Protein AF-A0A850MMH3-F1 (afdb_monomer_lite)

pLDDT: mean 88.44, std 8.93, range [47.78, 98.31]

Secondary structure (DSSP, 8-state):
--HHHHHHHHHHHHHHHHHHHHHHTT-HHHHHHHHHHHHHHHHHHHTTS-SSSHHHHHHHHHHHHHHHHHHHHHHHHHHHHHHHTT-HHHHHHHHHHHHHHHHHHHHHHHHHTTSS--HHHHHHHHHHHHHHHHHHHHHHHHHHHHTT-HHHHHHHHHHHHHHHHHHHHHHHTTT-HHHHHHHHHHHHHHHHHHHHHHHHHHHHTT-HHHHHHHHHHHHHHHHHHHHH-TT-HHHHHHHHHHHHHHHH----

Sequence (252 aa):
MNDNFLEHWNQAKRHEEDGHKFFQEAKFHEAAESHKKAASLFRKAIEFLDENDEKEREIRNKTLGNHYIELANYYHSLATDYFYNGDKQRALEKFRQAIQEQKSAIEEYEKLKKVKQFKQELTSLKIALHFLLAHENICLAQIAFLNEKYREASEYFKTAEIHSNLEYEFTSELGDLGRLKRAKGRSYYSKGQILRSKALEAMQEGNIKNAKENYLKASQIFEAAVKLNPKWKEYSDLAKKSKKMGLALKTR

Radius of gyration: 19.24 Å; chains: 1; bounding box: 51×34×59 Å

Foldseek 3Di:
DDPLLVVLQVQLVVLQVQLVLCVLLVVLQSSLVSLQSSLVSLVVSLVPFDCPDPVSVLVNLVSLLSSLQSQLSNLQSQLSVCVVVPNLPSSLVSLVSSLVSLVVSLVSLVVSVPPDDDPLVVLVSLLSNLQSLLSNLCSQLSNCVSVLVLVSSLVSLVSSLVSLVSSLVSVVVVPPPVSNLVSVLSNLVSQLSSLQSQLSVCVVVVNLVSNLVSLQVSLVSLVVNCVVPVSRVVSVVSNVVSNVRSVVRDDD

Structure (mmCIF, N/CA/C/O backbone):
data_AF-A0A850MMH3-F1
#
_entry.id   AF-A0A850MMH3-F1
#
loop_
_atom_site.group_PDB
_atom_site.id
_atom_site.type_symbol
_atom_site.label_atom_id
_atom_site.label_alt_id
_atom_site.label_comp_id
_atom_site.label_asym_id
_atom_site.label_entity_id
_atom_site.label_seq_id
_atom_site.pdbx_PDB_ins_code
_atom_site.Cartn_x
_atom_site.Cartn_y
_atom_site.Cartn_z
_atom_site.occupancy
_atom_site.B_iso_or_equiv
_atom_site.auth_seq_id
_atom_site.auth_comp_id
_atom_site.auth_asym_id
_atom_site.auth_atom_id
_atom_site.pdbx_PDB_model_num
ATOM 1 N N . MET A 1 1 ? -22.843 -0.312 24.678 1.00 68.88 1 MET A N 1
ATOM 2 C CA . MET A 1 1 ? -22.183 0.335 23.528 1.00 68.88 1 MET A CA 1
ATOM 3 C C . MET A 1 1 ? -23.281 0.979 22.701 1.00 68.88 1 MET A C 1
ATOM 5 O O . MET A 1 1 ? -24.285 0.318 22.482 1.00 68.88 1 MET A O 1
ATOM 9 N N . ASN A 1 2 ? -23.142 2.259 22.366 1.00 83.44 2 ASN A N 1
ATOM 10 C CA . ASN A 1 2 ? -24.178 3.075 21.723 1.00 83.44 2 ASN A CA 1
ATOM 11 C C . ASN A 1 2 ? -24.574 2.516 20.335 1.00 83.44 2 ASN A C 1
ATOM 13 O O . ASN A 1 2 ? -23.691 2.206 19.534 1.00 83.44 2 ASN A O 1
ATOM 17 N N . ASP A 1 3 ? -25.870 2.409 20.026 1.00 88.62 3 ASP A N 1
ATOM 18 C CA . ASP A 1 3 ? -26.351 1.906 18.725 1.00 88.62 3 ASP A CA 1
ATOM 19 C C . ASP A 1 3 ? -25.844 2.765 17.554 1.00 88.62 3 ASP A C 1
ATOM 21 O O . ASP A 1 3 ? -25.433 2.235 16.518 1.00 88.62 3 ASP A O 1
ATOM 25 N N . ASN A 1 4 ? -25.742 4.084 17.757 1.00 91.88 4 ASN A N 1
ATOM 26 C CA . ASN A 1 4 ? -25.190 5.005 16.765 1.00 91.88 4 ASN A CA 1
ATOM 27 C C . ASN A 1 4 ? -23.691 4.766 16.528 1.00 91.88 4 ASN A C 1
ATOM 29 O O . ASN A 1 4 ? -23.228 4.893 15.392 1.00 91.88 4 ASN A O 1
ATOM 33 N N . PHE A 1 5 ? -22.927 4.389 17.564 1.00 93.06 5 PHE A N 1
ATOM 34 C CA . PHE A 1 5 ? -21.520 4.000 17.401 1.00 93.06 5 PHE A CA 1
ATOM 35 C C . PHE A 1 5 ? -21.417 2.774 16.492 1.00 93.06 5 PHE A C 1
ATOM 37 O O . PHE A 1 5 ? -20.659 2.782 15.519 1.00 93.06 5 PHE A O 1
ATOM 44 N N . LEU A 1 6 ? -22.196 1.731 16.791 1.00 92.19 6 LEU A N 1
ATOM 45 C CA . LEU A 1 6 ? -22.111 0.456 16.087 1.00 92.19 6 LEU A CA 1
ATOM 46 C C . LEU A 1 6 ? -22.537 0.591 14.619 1.00 92.19 6 LEU A C 1
ATOM 48 O O . LEU A 1 6 ? -21.924 -0.013 13.736 1.00 92.19 6 LEU A O 1
ATOM 52 N N . GLU A 1 7 ? -23.540 1.423 14.339 1.00 95.31 7 GLU A N 1
ATOM 53 C CA . GLU A 1 7 ? -23.955 1.744 12.976 1.00 95.31 7 GLU A CA 1
ATOM 54 C C . GLU A 1 7 ? -22.822 2.401 12.172 1.00 95.31 7 GLU A C 1
ATOM 56 O O . GLU A 1 7 ? -22.451 1.899 11.104 1.00 95.31 7 GLU A O 1
ATOM 61 N N . HIS A 1 8 ? -22.242 3.491 12.685 1.00 95.38 8 HIS A N 1
ATOM 62 C CA . HIS A 1 8 ? -21.166 4.212 12.001 1.00 95.38 8 HIS A CA 1
ATOM 63 C C . HIS A 1 8 ? -19.919 3.341 11.836 1.00 95.38 8 HIS A C 1
ATOM 65 O O . HIS A 1 8 ? -19.309 3.339 10.766 1.00 95.38 8 HIS A O 1
ATOM 71 N N . TRP A 1 9 ? -19.578 2.547 12.854 1.00 92.88 9 TRP A N 1
ATOM 72 C CA . TRP A 1 9 ? -18.487 1.577 12.800 1.00 92.88 9 TRP A CA 1
ATOM 73 C C . TRP A 1 9 ? -18.685 0.559 11.671 1.00 92.88 9 TRP A C 1
ATOM 75 O O . TRP A 1 9 ? -17.804 0.372 10.832 1.00 92.88 9 TRP A O 1
ATOM 85 N N . ASN A 1 10 ? -19.859 -0.071 11.601 1.00 93.50 10 ASN A N 1
ATOM 86 C CA . ASN A 1 10 ? -20.147 -1.080 10.582 1.00 93.50 10 ASN A CA 1
ATOM 87 C C . ASN A 1 10 ? -20.176 -0.479 9.171 1.00 93.50 10 ASN A C 1
ATOM 89 O O . ASN A 1 10 ? -19.683 -1.094 8.223 1.00 93.50 10 ASN A O 1
ATOM 93 N N . GLN A 1 11 ? -20.718 0.732 9.013 1.00 96.56 11 GLN A N 1
ATOM 94 C CA . GLN A 1 11 ? -20.650 1.456 7.743 1.00 96.56 11 GLN A CA 1
ATOM 95 C C . GLN A 1 11 ? -19.199 1.773 7.349 1.00 96.56 11 GLN A C 1
ATOM 97 O O . GLN A 1 11 ? -18.833 1.572 6.190 1.00 96.56 11 GLN A O 1
ATOM 102 N N . ALA A 1 12 ? -18.364 2.203 8.300 1.00 94.69 12 ALA A N 1
ATOM 103 C CA . ALA A 1 12 ? -16.954 2.488 8.051 1.00 94.69 12 ALA A CA 1
ATOM 104 C C . ALA A 1 12 ? -16.200 1.239 7.572 1.00 94.69 12 ALA A C 1
ATOM 106 O O . ALA A 1 12 ? -15.505 1.300 6.561 1.00 94.69 12 ALA A O 1
AT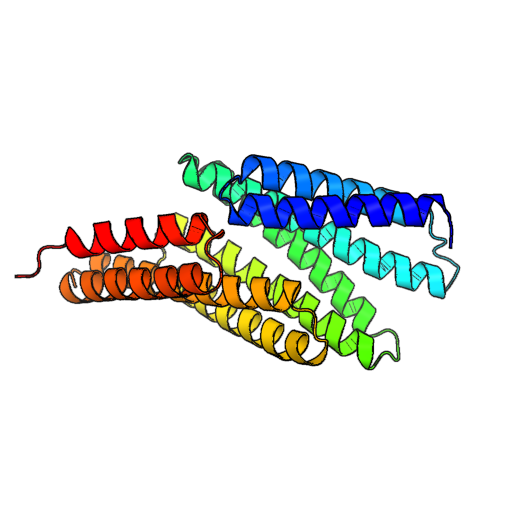OM 107 N N . LYS A 1 13 ? -16.406 0.088 8.229 1.00 92.50 13 LYS A N 1
ATOM 108 C CA . LYS A 1 13 ? -15.785 -1.190 7.838 1.00 92.50 13 LYS A CA 1
ATOM 109 C C . LYS A 1 13 ? -16.157 -1.625 6.420 1.00 92.50 13 LYS A C 1
ATOM 111 O O . LYS A 1 13 ? -15.288 -2.094 5.693 1.00 92.50 13 LYS A O 1
ATOM 116 N N . ARG A 1 14 ? -17.410 -1.426 5.996 1.00 94.19 14 ARG A N 1
ATOM 117 C CA . ARG A 1 14 ? -17.823 -1.710 4.608 1.00 94.19 14 ARG A CA 1
ATOM 118 C C . ARG A 1 14 ? -17.071 -0.837 3.605 1.00 94.19 14 ARG A C 1
ATOM 120 O O . ARG A 1 14 ? -16.545 -1.344 2.621 1.00 94.19 14 ARG A O 1
ATOM 127 N N . HIS A 1 15 ? -16.969 0.462 3.880 1.00 95.94 15 HIS A N 1
ATOM 128 C CA . HIS A 1 15 ? -16.241 1.383 3.008 1.00 95.94 15 HIS A CA 1
ATOM 129 C C . HIS A 1 15 ? -14.727 1.129 2.980 1.00 95.94 15 HIS A C 1
ATOM 131 O O . HIS A 1 15 ? -14.107 1.284 1.928 1.00 95.94 15 HIS A O 1
ATOM 137 N N . GLU A 1 16 ? -14.134 0.692 4.090 1.00 91.75 16 GLU A N 1
ATOM 138 C CA . GLU A 1 16 ? -12.745 0.225 4.135 1.00 91.75 16 GLU A CA 1
ATOM 139 C C . GLU A 1 16 ? -12.540 -0.980 3.198 1.00 91.75 16 GLU A C 1
ATOM 141 O O . GLU A 1 16 ? -11.590 -1.018 2.412 1.00 91.75 16 GLU A O 1
ATOM 146 N N . GLU A 1 17 ? -13.425 -1.978 3.253 1.00 89.94 17 GLU A N 1
ATOM 147 C CA . GLU A 1 17 ? -13.356 -3.163 2.388 1.00 89.94 17 GLU A CA 1
ATOM 148 C C . GLU A 1 17 ? -13.514 -2.808 0.906 1.00 89.94 17 GLU A C 1
ATOM 150 O O . GLU A 1 17 ? -12.729 -3.273 0.071 1.00 89.94 17 GLU A O 1
ATOM 155 N N . ASP A 1 18 ? -14.478 -1.944 0.588 1.00 92.94 18 ASP A N 1
ATOM 156 C CA . ASP A 1 18 ? -14.695 -1.436 -0.765 1.00 92.94 18 ASP A CA 1
ATOM 157 C C . ASP A 1 18 ? -13.477 -0.661 -1.280 1.00 92.94 18 ASP A C 1
ATOM 159 O O . ASP A 1 18 ? -13.050 -0.882 -2.414 1.00 92.94 18 ASP A O 1
ATOM 163 N N . GLY A 1 19 ? -12.856 0.177 -0.443 1.00 91.69 19 GLY A N 1
ATOM 164 C CA . GLY A 1 19 ? -11.646 0.920 -0.801 1.00 91.69 19 GLY A CA 1
ATOM 165 C C . GLY A 1 19 ? -10.504 -0.010 -1.204 1.00 91.69 19 GLY A C 1
ATOM 166 O O . GLY A 1 19 ? -9.963 0.094 -2.308 1.00 91.69 19 GLY A O 1
ATOM 167 N N . HIS A 1 20 ? -10.223 -1.019 -0.374 1.00 88.56 20 HIS A N 1
ATOM 168 C CA . HIS A 1 20 ? -9.211 -2.031 -0.680 1.00 88.56 20 HIS A CA 1
ATOM 169 C C . HIS 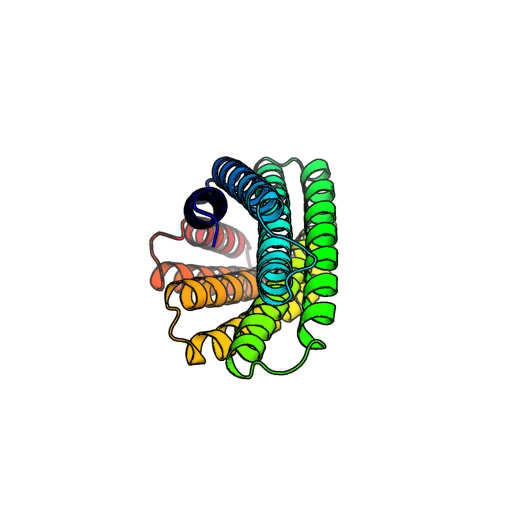A 1 20 ? -9.523 -2.815 -1.960 1.00 88.56 20 HIS A C 1
ATOM 171 O O . HIS A 1 20 ? -8.614 -3.151 -2.724 1.00 88.56 20 HIS A O 1
ATOM 177 N N . LYS A 1 21 ? -10.797 -3.141 -2.190 1.00 89.75 21 LYS A N 1
ATOM 178 C CA . LYS A 1 21 ? -11.240 -3.850 -3.392 1.00 89.75 21 LYS A CA 1
ATOM 179 C C . LYS A 1 21 ? -11.044 -2.993 -4.642 1.00 89.75 21 LYS A C 1
ATOM 181 O O . LYS A 1 21 ? -10.451 -3.470 -5.606 1.00 89.75 21 LYS A O 1
ATOM 186 N N . PHE A 1 22 ? -11.499 -1.742 -4.631 1.00 92.44 22 PHE A N 1
ATOM 187 C CA . PHE A 1 22 ? -11.333 -0.828 -5.761 1.00 92.44 22 PHE A CA 1
ATOM 188 C C . PHE A 1 22 ? -9.861 -0.597 -6.086 1.00 92.44 22 PHE A C 1
ATOM 190 O O . PHE A 1 22 ? -9.482 -0.658 -7.255 1.00 92.44 22 PHE A O 1
ATOM 197 N N . PHE A 1 23 ? -9.015 -0.450 -5.065 1.00 87.75 23 PHE A N 1
ATOM 198 C CA . PHE A 1 23 ? -7.576 -0.311 -5.261 1.00 87.75 23 PHE A CA 1
ATOM 199 C C . PHE A 1 23 ? -6.992 -1.520 -6.007 1.00 87.75 23 PHE A C 1
ATOM 201 O O . PHE A 1 23 ? -6.297 -1.370 -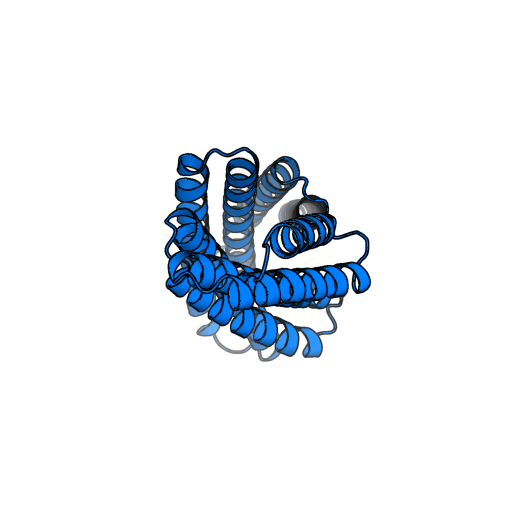7.009 1.00 87.75 23 PHE A O 1
ATOM 208 N N . GLN A 1 24 ? -7.349 -2.739 -5.587 1.00 84.94 24 GLN A N 1
ATOM 209 C CA . GLN A 1 24 ? -6.915 -3.982 -6.241 1.00 84.94 24 GLN A CA 1
ATOM 210 C C . GLN A 1 24 ? -7.412 -4.117 -7.690 1.00 84.94 24 GLN A C 1
ATOM 212 O O . GLN A 1 24 ? -6.739 -4.724 -8.529 1.00 84.94 24 GLN A O 1
ATOM 217 N N . GLU A 1 25 ? -8.578 -3.547 -7.989 1.00 89.19 25 GLU A N 1
ATOM 218 C CA . GLU A 1 25 ? -9.156 -3.465 -9.333 1.00 89.19 25 GLU A CA 1
ATOM 219 C C . GLU A 1 25 ? -8.561 -2.317 -10.178 1.00 89.19 25 GLU A C 1
ATOM 221 O O . GLU A 1 25 ? -8.991 -2.124 -11.318 1.00 89.19 25 GLU A O 1
ATOM 226 N N . ALA A 1 26 ? -7.564 -1.591 -9.653 1.00 88.69 26 ALA A N 1
ATOM 227 C CA . ALA A 1 26 ? -6.958 -0.395 -10.245 1.00 88.69 26 ALA A CA 1
ATOM 228 C C . ALA A 1 26 ? -7.961 0.752 -10.495 1.00 88.69 26 ALA A C 1
ATOM 230 O O . ALA A 1 26 ? -7.811 1.536 -11.431 1.00 88.69 26 ALA A O 1
ATOM 231 N N . LYS A 1 27 ? -8.995 0.842 -9.652 1.00 93.25 27 LYS A N 1
ATOM 232 C CA . LYS A 1 27 ? -9.992 1.922 -9.601 1.00 93.25 27 LYS A CA 1
ATOM 233 C C . LYS A 1 27 ? -9.612 2.904 -8.492 1.00 93.25 27 LYS A C 1
ATOM 235 O O . LYS A 1 27 ? -10.212 2.922 -7.418 1.00 93.25 27 LYS A O 1
ATOM 240 N N . PHE A 1 28 ? -8.512 3.626 -8.699 1.00 90.69 28 PHE A N 1
ATOM 241 C CA . PHE A 1 28 ? -7.845 4.384 -7.633 1.00 90.69 28 PHE A CA 1
ATOM 242 C C . PHE A 1 28 ? -8.665 5.578 -7.133 1.00 90.69 28 PHE A C 1
ATOM 244 O O . PHE A 1 28 ? -8.656 5.865 -5.936 1.00 90.69 28 PHE A O 1
ATOM 251 N N . HIS A 1 29 ? -9.418 6.235 -8.016 1.00 93.12 29 HIS A N 1
ATOM 252 C CA . HIS A 1 29 ? -10.316 7.318 -7.625 1.00 93.12 29 HIS A CA 1
ATOM 253 C C . HIS A 1 29 ? -11.467 6.807 -6.741 1.00 93.12 29 HIS A C 1
ATOM 255 O O . HIS A 1 29 ? -11.723 7.347 -5.666 1.00 93.12 29 HIS A O 1
ATOM 261 N N . GLU A 1 30 ? -12.118 5.712 -7.134 1.00 96.81 30 GLU A N 1
ATOM 262 C CA . GLU A 1 30 ? -13.181 5.084 -6.346 1.00 96.81 30 GLU A CA 1
ATOM 263 C C . GLU A 1 30 ? -12.656 4.531 -5.015 1.00 96.81 30 GLU A C 1
ATOM 265 O O . GLU A 1 30 ? -13.335 4.637 -3.991 1.00 96.81 30 GLU A O 1
ATOM 270 N N . ALA A 1 31 ? -11.430 3.998 -5.006 1.00 93.56 31 ALA A N 1
ATOM 271 C CA . ALA A 1 31 ? -10.752 3.589 -3.781 1.00 93.56 31 ALA A CA 1
ATOM 272 C C . ALA A 1 31 ? -10.576 4.773 -2.823 1.00 93.56 31 ALA A C 1
ATOM 274 O O . ALA A 1 31 ? -10.938 4.673 -1.650 1.00 93.56 31 ALA A O 1
ATOM 275 N N . ALA A 1 32 ? -10.090 5.911 -3.332 1.00 94.38 32 ALA A N 1
ATOM 276 C CA . ALA A 1 32 ? -9.930 7.129 -2.549 1.00 94.38 32 ALA A CA 1
ATOM 277 C C . ALA A 1 32 ? -11.263 7.582 -1.933 1.00 94.38 32 ALA A C 1
ATOM 279 O O . ALA A 1 32 ? -11.346 7.784 -0.721 1.00 94.38 32 ALA A O 1
ATOM 280 N N . GLU A 1 33 ? -12.326 7.684 -2.731 1.00 97.50 33 GLU A N 1
ATOM 281 C CA . GLU A 1 33 ? -13.638 8.106 -2.231 1.00 97.50 33 GLU A CA 1
ATOM 282 C C . GLU A 1 33 ? -14.204 7.150 -1.173 1.00 97.50 33 GLU A C 1
ATOM 284 O O . GLU A 1 33 ? -14.825 7.595 -0.204 1.00 97.50 33 GLU A O 1
ATOM 289 N N . SER A 1 34 ? -13.956 5.844 -1.302 1.00 97.31 34 SER A N 1
ATOM 290 C CA . SER A 1 34 ? -14.373 4.875 -0.288 1.00 97.31 34 SER A CA 1
ATOM 291 C C . SER A 1 34 ? -13.591 5.035 1.020 1.00 97.31 34 SER A C 1
ATOM 293 O O . SER A 1 34 ? -14.198 5.153 2.085 1.00 97.31 34 SER A O 1
ATOM 295 N N . HIS A 1 35 ? -12.262 5.148 0.954 1.00 94.06 35 HIS A N 1
ATOM 296 C CA . HIS A 1 35 ? -11.418 5.371 2.134 1.00 94.06 35 HIS A CA 1
ATOM 297 C C . HIS A 1 35 ? -11.749 6.693 2.846 1.00 94.06 35 HIS A C 1
ATOM 299 O O . HIS A 1 35 ? -11.837 6.749 4.072 1.00 94.06 35 HIS A O 1
ATOM 305 N N . LYS A 1 36 ? -12.047 7.757 2.092 1.00 96.81 36 LYS A N 1
ATOM 306 C CA . LYS A 1 36 ? -12.500 9.041 2.649 1.00 96.81 36 LYS A CA 1
ATOM 307 C C . LYS A 1 36 ? -13.809 8.904 3.429 1.00 96.81 36 LYS A C 1
ATOM 309 O O . LYS A 1 36 ? -13.944 9.469 4.517 1.00 96.81 36 LYS A O 1
ATOM 314 N N . LYS A 1 37 ? -14.775 8.149 2.891 1.00 97.50 37 LYS A N 1
ATOM 315 C CA . LYS A 1 37 ? -16.044 7.858 3.577 1.00 97.50 37 LYS A CA 1
ATOM 316 C C . LYS A 1 37 ? -15.811 7.047 4.848 1.00 97.50 37 LYS A C 1
ATOM 318 O O . LYS A 1 37 ? -16.344 7.420 5.891 1.00 97.50 37 LYS A O 1
ATOM 323 N N . ALA A 1 38 ? -14.979 6.006 4.788 1.00 95.75 38 ALA A N 1
ATOM 324 C CA . ALA A 1 38 ? -14.614 5.208 5.957 1.00 95.75 38 ALA A CA 1
ATOM 325 C C . ALA A 1 38 ? -13.987 6.075 7.061 1.00 95.75 38 ALA A C 1
ATOM 327 O O . ALA A 1 38 ? -14.462 6.062 8.197 1.00 95.75 38 ALA A O 1
ATOM 328 N N . ALA A 1 39 ? -13.003 6.913 6.716 1.00 93.75 39 ALA A N 1
ATOM 329 C CA . ALA A 1 39 ? -12.365 7.834 7.655 1.00 93.75 39 ALA A CA 1
ATOM 330 C C . ALA A 1 39 ? -13.380 8.788 8.308 1.00 93.75 39 ALA A C 1
ATOM 332 O O . ALA A 1 39 ? -13.352 8.986 9.525 1.00 93.75 39 ALA A O 1
ATOM 333 N N . SER A 1 40 ? -14.302 9.361 7.525 1.00 97.19 40 SER A N 1
ATOM 334 C CA . SER A 1 40 ? -15.351 10.243 8.052 1.00 97.19 40 SER A CA 1
ATOM 335 C C . SER A 1 40 ? -16.293 9.519 9.018 1.00 97.19 40 SER A C 1
ATOM 337 O O . SER A 1 40 ? -16.674 10.095 10.035 1.00 97.19 40 SER A O 1
ATOM 339 N N . LEU A 1 41 ? -16.652 8.270 8.728 1.00 97.50 41 LEU A N 1
ATOM 340 C CA . LEU A 1 41 ? -17.539 7.472 9.572 1.00 97.50 41 LEU A CA 1
ATOM 341 C C . LEU A 1 41 ? -16.855 7.020 10.865 1.00 97.50 41 LEU A C 1
ATOM 343 O O . LEU A 1 41 ? -17.474 7.098 11.921 1.00 97.50 41 LEU A O 1
ATOM 347 N N . PHE A 1 42 ? -15.573 6.644 10.822 1.00 94.00 42 PHE A N 1
ATOM 348 C CA . PHE A 1 42 ? -14.803 6.386 12.043 1.00 94.00 42 PHE A CA 1
ATOM 349 C C . PHE A 1 42 ? -14.710 7.625 12.933 1.00 94.00 42 PHE A C 1
ATOM 351 O O . PHE A 1 42 ? -14.882 7.520 14.146 1.00 94.00 42 PHE A O 1
ATOM 358 N N . ARG A 1 43 ? -14.510 8.808 12.339 1.00 94.94 43 ARG A N 1
ATOM 359 C CA . ARG A 1 43 ? -14.519 10.069 13.088 1.00 94.94 43 ARG A CA 1
ATOM 360 C C . ARG A 1 43 ? -15.858 10.314 13.783 1.00 94.94 43 ARG A C 1
ATOM 362 O O . ARG A 1 43 ? -15.858 10.673 14.951 1.00 94.94 43 ARG A O 1
ATOM 369 N N . LYS A 1 44 ? -16.979 10.067 13.100 1.00 95.56 44 LYS A N 1
ATOM 370 C CA . LYS A 1 44 ? -18.315 10.160 13.710 1.00 95.56 44 LYS A CA 1
ATOM 371 C C . LYS A 1 44 ? -18.525 9.123 14.811 1.00 95.56 44 LYS A C 1
ATOM 373 O O . LYS A 1 44 ? -19.080 9.450 15.847 1.00 95.56 44 LYS A O 1
ATOM 378 N N . ALA A 1 45 ? -18.063 7.887 14.618 1.00 94.38 45 ALA A N 1
ATOM 379 C CA . ALA A 1 45 ? -18.173 6.846 15.638 1.00 94.38 45 ALA A CA 1
ATOM 380 C C . ALA A 1 45 ? -17.484 7.273 16.949 1.00 94.38 45 ALA A C 1
ATOM 382 O O . ALA A 1 45 ? -18.046 7.090 18.024 1.00 94.38 45 ALA A O 1
ATOM 383 N N . ILE A 1 46 ? -16.317 7.917 16.861 1.00 92.31 46 ILE A N 1
ATOM 384 C CA . ILE A 1 46 ? -15.577 8.447 18.020 1.00 92.31 46 ILE A CA 1
ATOM 385 C C . ILE A 1 46 ? -16.400 9.439 18.855 1.00 92.31 46 ILE A C 1
ATOM 387 O O . ILE A 1 46 ? -16.238 9.463 20.070 1.00 92.31 46 ILE A O 1
ATOM 391 N N . GLU A 1 47 ? -17.280 10.233 18.238 1.00 93.44 47 GLU A N 1
ATOM 392 C CA . GLU A 1 47 ? -18.100 11.243 18.931 1.00 93.44 47 GLU A CA 1
ATOM 393 C C . GLU A 1 47 ? -19.134 10.624 19.888 1.00 93.44 47 GLU A C 1
ATOM 395 O O . GLU A 1 47 ? -19.627 11.304 20.782 1.00 93.44 47 GLU A O 1
ATOM 400 N N . PHE A 1 48 ? -19.446 9.334 19.728 1.00 93.06 48 PHE A N 1
ATOM 401 C CA . PHE A 1 48 ? -20.393 8.603 20.576 1.00 93.06 48 PHE A CA 1
ATOM 402 C C . PHE A 1 48 ? -19.740 7.863 21.750 1.00 93.06 48 PHE A C 1
ATOM 404 O O . PHE A 1 48 ? -20.434 7.103 22.425 1.00 93.06 48 PHE A O 1
ATOM 411 N N . LEU A 1 49 ? -18.433 8.038 21.956 1.00 90.12 49 LEU A N 1
ATOM 412 C CA . LEU A 1 49 ? -17.666 7.392 23.019 1.00 90.12 49 LEU A CA 1
ATOM 413 C C . LEU A 1 49 ? -17.281 8.412 24.093 1.00 90.12 49 LEU A C 1
ATOM 415 O O . LEU A 1 49 ? -16.731 9.468 23.776 1.00 90.12 49 LEU A O 1
ATOM 419 N N . ASP A 1 50 ? -17.524 8.073 25.355 1.00 87.88 50 ASP A N 1
ATOM 420 C CA . ASP A 1 50 ? -17.113 8.862 26.512 1.00 87.88 50 ASP A CA 1
ATOM 421 C C . ASP A 1 50 ? -15.616 8.661 26.793 1.00 87.88 50 ASP A C 1
ATOM 423 O O . ASP A 1 50 ? -15.123 7.548 26.973 1.00 87.88 50 ASP A O 1
ATOM 427 N N . GLU A 1 51 ? -14.862 9.757 26.839 1.00 81.38 51 GLU A N 1
ATOM 428 C CA . GLU A 1 51 ? -13.427 9.730 27.137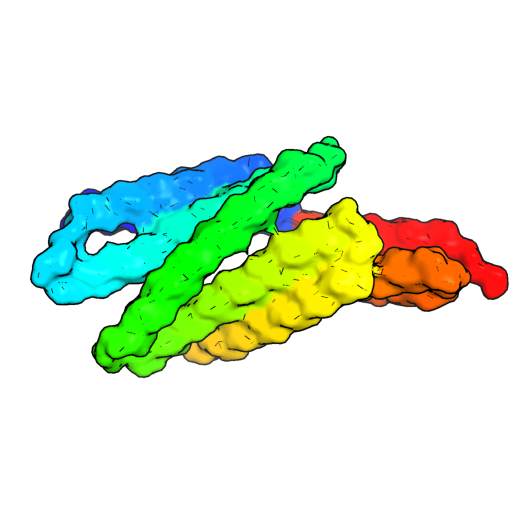 1.00 81.38 51 GLU A CA 1
ATOM 429 C C . GLU A 1 51 ? -13.111 9.493 28.623 1.00 81.38 51 GLU A C 1
ATOM 431 O O . GLU A 1 51 ? -11.982 9.111 28.959 1.00 81.38 51 GLU A O 1
ATOM 436 N N . ASN A 1 52 ? -14.098 9.689 29.504 1.00 84.75 52 ASN A N 1
ATOM 437 C CA . ASN A 1 52 ? -13.967 9.468 30.943 1.00 84.75 52 ASN A CA 1
ATOM 438 C C . ASN A 1 52 ? -14.196 8.003 31.333 1.00 84.75 52 ASN A C 1
ATOM 440 O O . ASN A 1 52 ? -13.685 7.565 32.367 1.00 84.75 52 ASN A O 1
ATOM 444 N N . ASP A 1 53 ? -14.908 7.234 30.504 1.00 89.38 53 ASP A N 1
ATOM 445 C CA . ASP A 1 53 ? -15.044 5.791 30.679 1.00 89.38 53 ASP A CA 1
ATOM 446 C C . ASP A 1 53 ? -13.801 5.072 30.133 1.00 89.38 53 ASP A C 1
ATOM 448 O O . ASP A 1 53 ? -13.376 5.249 28.991 1.00 89.38 53 ASP A O 1
ATOM 452 N N . GLU A 1 54 ? -13.180 4.240 30.968 1.00 83.12 54 GLU A N 1
ATOM 453 C CA . GLU A 1 54 ? -11.932 3.560 30.625 1.00 83.12 54 GLU A CA 1
ATOM 454 C C . GLU A 1 54 ? -12.065 2.610 29.424 1.00 83.12 54 GLU A C 1
ATOM 456 O O . GLU A 1 54 ? -11.148 2.546 28.599 1.00 83.12 54 GLU A O 1
ATOM 461 N N . LYS A 1 55 ? -13.199 1.912 29.290 1.00 83.25 55 LYS A N 1
ATOM 462 C CA . LYS A 1 55 ? -13.440 0.978 28.182 1.00 83.25 55 LYS A CA 1
ATOM 463 C C . LYS A 1 55 ? -13.746 1.733 26.898 1.00 83.25 55 LYS A C 1
ATOM 465 O O . LYS A 1 55 ? -13.235 1.375 25.836 1.00 83.25 55 LYS A O 1
ATOM 470 N N . GLU A 1 56 ? -14.560 2.781 26.975 1.00 87.25 56 GLU A N 1
ATOM 471 C CA . GLU A 1 56 ? -14.889 3.589 25.800 1.00 87.25 56 GLU A CA 1
ATOM 472 C C . GLU A 1 56 ? -13.683 4.381 25.297 1.00 87.25 56 GLU A C 1
ATOM 474 O O . GLU A 1 56 ? -13.465 4.439 24.086 1.00 87.25 56 GLU A O 1
ATOM 479 N N . ARG A 1 57 ? -12.807 4.857 26.188 1.00 83.81 57 ARG A N 1
ATOM 480 C CA . ARG A 1 57 ? -11.512 5.446 25.818 1.00 83.81 57 ARG A CA 1
ATOM 481 C C . ARG A 1 57 ? -10.631 4.476 25.029 1.00 83.81 57 ARG A C 1
ATOM 483 O O . ARG A 1 57 ? -9.985 4.872 24.058 1.00 83.81 57 ARG A O 1
ATOM 490 N N . GLU A 1 58 ? -10.598 3.203 25.408 1.00 79.81 58 GLU A N 1
ATOM 491 C CA . GLU A 1 58 ? -9.837 2.186 24.679 1.00 79.81 58 GLU A CA 1
ATOM 492 C C . GLU A 1 58 ? -10.392 1.967 23.259 1.00 79.81 58 GLU A C 1
ATOM 494 O O . GLU A 1 58 ? -9.643 1.976 22.274 1.00 79.81 58 GLU A O 1
ATOM 499 N N . ILE A 1 59 ? -11.719 1.850 23.135 1.00 83.56 59 ILE A N 1
ATOM 500 C CA . ILE A 1 59 ? -12.413 1.729 21.843 1.00 83.56 59 ILE A CA 1
ATOM 501 C C . ILE A 1 59 ? -12.183 2.981 20.996 1.00 83.56 59 ILE A C 1
ATOM 503 O O . ILE A 1 59 ? -11.929 2.884 19.791 1.00 83.56 59 ILE A O 1
ATOM 507 N N . ARG A 1 60 ? -12.215 4.159 21.620 1.00 86.62 60 ARG A N 1
ATOM 508 C CA . ARG A 1 60 ? -11.995 5.449 20.972 1.00 86.62 60 ARG A CA 1
ATOM 509 C C . ARG A 1 60 ? -10.617 5.512 20.343 1.00 86.62 60 ARG A C 1
ATOM 511 O O . ARG A 1 60 ? -10.506 5.850 19.169 1.00 86.62 60 ARG A O 1
ATOM 518 N N . ASN A 1 61 ? -9.584 5.120 21.080 1.00 80.25 61 ASN A N 1
ATOM 519 C CA . ASN A 1 61 ? -8.213 5.140 20.584 1.00 80.25 61 ASN A CA 1
ATOM 520 C C . ASN A 1 61 ? -7.999 4.136 19.437 1.00 80.25 61 ASN A C 1
ATOM 522 O O . ASN A 1 61 ? -7.370 4.468 18.432 1.00 80.25 61 ASN A O 1
ATOM 526 N N . LYS A 1 62 ? -8.591 2.934 19.519 1.00 79.62 62 LYS A N 1
ATOM 527 C CA . LYS A 1 62 ? -8.593 1.972 18.397 1.00 79.62 62 LYS A CA 1
ATOM 528 C C . LYS A 1 62 ? -9.293 2.544 17.158 1.00 79.62 62 LYS A C 1
ATOM 530 O O . LYS A 1 62 ? -8.778 2.431 16.046 1.00 79.62 62 LYS A O 1
ATOM 535 N N . THR A 1 63 ? -10.445 3.182 17.350 1.00 85.31 63 THR A N 1
ATOM 536 C CA . THR A 1 63 ? -11.232 3.803 16.271 1.00 85.31 63 THR A CA 1
ATOM 537 C C . THR A 1 63 ? -10.496 4.993 15.651 1.00 85.31 63 THR A C 1
ATOM 539 O O . THR A 1 63 ? -10.528 5.174 14.435 1.00 85.31 63 THR A O 1
ATOM 542 N N . LEU A 1 64 ? -9.769 5.763 16.463 1.00 84.50 64 LEU A N 1
ATOM 543 C CA . LEU A 1 64 ? -8.920 6.865 16.016 1.00 84.50 64 LEU A CA 1
ATOM 544 C C . LEU A 1 64 ? -7.745 6.367 15.160 1.00 84.50 64 LEU A C 1
ATOM 546 O O . LEU A 1 64 ? -7.461 6.951 14.117 1.00 84.50 64 LEU A O 1
ATOM 550 N N . GLY A 1 65 ? -7.126 5.242 15.530 1.00 80.38 65 GLY A N 1
ATOM 551 C CA . GLY A 1 65 ? -6.132 4.572 14.685 1.00 80.38 65 GLY A CA 1
ATOM 552 C C . GLY A 1 65 ? -6.690 4.187 13.309 1.00 80.38 65 GLY A C 1
ATOM 553 O O . GLY A 1 65 ? -6.060 4.466 12.289 1.00 80.38 65 GLY A O 1
ATOM 554 N N . ASN A 1 66 ? -7.905 3.625 13.261 1.00 84.25 66 ASN A N 1
ATOM 555 C CA . ASN A 1 66 ? -8.575 3.298 11.996 1.00 84.25 66 ASN A CA 1
ATOM 556 C C . ASN A 1 66 ? -8.878 4.548 11.156 1.00 84.25 66 ASN A C 1
ATOM 558 O O . ASN A 1 66 ? -8.696 4.526 9.942 1.00 84.25 66 ASN A O 1
ATOM 562 N N . HIS A 1 67 ? -9.298 5.649 11.789 1.00 88.62 67 HIS A N 1
ATOM 563 C CA . HIS A 1 67 ? -9.511 6.923 11.102 1.00 88.62 67 HIS A CA 1
ATOM 564 C C . HIS A 1 67 ? -8.246 7.398 10.371 1.00 88.62 67 HIS A C 1
ATOM 566 O O . HIS A 1 67 ? -8.314 7.692 9.177 1.00 88.62 67 HIS A O 1
ATOM 572 N N . TYR A 1 68 ? -7.098 7.429 11.056 1.00 84.00 68 TYR A N 1
ATOM 573 C CA . TYR A 1 68 ? -5.839 7.858 10.442 1.00 84.00 68 TYR A CA 1
ATOM 574 C C . TYR A 1 68 ? -5.358 6.898 9.348 1.00 84.00 68 TYR A C 1
ATOM 576 O O . TYR A 1 68 ? -4.885 7.348 8.305 1.00 84.00 68 TYR A O 1
ATOM 584 N N . ILE A 1 69 ? -5.521 5.581 9.539 1.00 85.19 69 ILE A N 1
ATOM 585 C CA . ILE A 1 69 ? -5.220 4.581 8.501 1.00 85.19 69 ILE A CA 1
ATOM 586 C C . ILE A 1 69 ? -6.035 4.850 7.233 1.00 85.19 69 ILE A C 1
ATOM 588 O O . ILE A 1 69 ? -5.474 4.893 6.137 1.00 85.19 69 ILE A O 1
ATOM 592 N N . GLU A 1 70 ? -7.342 5.066 7.365 1.00 89.94 70 GLU A N 1
ATOM 593 C CA . GLU A 1 70 ? -8.204 5.298 6.208 1.00 89.94 70 GLU A CA 1
ATOM 594 C C . GLU A 1 70 ? -7.922 6.644 5.536 1.00 89.94 70 GLU A C 1
ATOM 596 O O . GLU A 1 70 ? -7.952 6.743 4.309 1.00 89.94 70 GLU A O 1
ATOM 601 N N . LEU A 1 71 ? -7.558 7.673 6.305 1.00 88.31 71 LEU A N 1
ATOM 602 C CA . LEU A 1 71 ? -7.152 8.956 5.739 1.00 88.31 71 LEU A CA 1
ATOM 603 C C . LEU A 1 71 ? -5.817 8.848 4.979 1.00 88.31 71 LEU A C 1
ATOM 605 O O . LEU A 1 71 ? -5.673 9.413 3.890 1.00 88.31 71 LEU A O 1
ATOM 609 N N . ALA A 1 72 ? -4.873 8.049 5.482 1.00 87.50 72 ALA A N 1
ATOM 610 C CA . ALA A 1 72 ? -3.646 7.723 4.766 1.00 87.50 72 ALA A CA 1
ATOM 611 C C . ALA A 1 72 ? -3.920 6.945 3.467 1.00 87.50 72 ALA A C 1
ATOM 613 O O . ALA A 1 72 ? -3.363 7.286 2.420 1.00 87.50 72 ALA A O 1
ATOM 614 N N . ASN A 1 73 ? -4.801 5.939 3.510 1.00 89.00 73 ASN A N 1
ATOM 615 C CA . ASN A 1 73 ? -5.209 5.156 2.338 1.00 89.00 73 ASN A CA 1
ATOM 616 C C . ASN A 1 73 ? -5.911 6.025 1.282 1.00 89.00 73 ASN A C 1
ATOM 618 O O . ASN A 1 73 ? -5.677 5.854 0.083 1.00 89.00 73 ASN A O 1
ATOM 622 N N . TYR A 1 74 ? -6.723 6.994 1.712 1.00 92.44 74 TYR A N 1
ATOM 623 C CA . TYR A 1 74 ? -7.326 7.999 0.836 1.00 92.44 74 TYR A CA 1
ATOM 624 C C . TYR A 1 74 ? -6.260 8.801 0.082 1.00 92.44 74 TYR A C 1
ATOM 626 O O . TYR A 1 74 ? -6.264 8.827 -1.152 1.00 92.44 74 TYR A O 1
ATOM 634 N N . TYR A 1 75 ? -5.318 9.418 0.801 1.00 92.25 75 TYR A N 1
ATOM 635 C CA . TYR A 1 75 ? -4.264 10.212 0.173 1.00 92.25 75 TYR A CA 1
ATOM 636 C C . TYR A 1 75 ? -3.351 9.364 -0.715 1.00 92.25 75 TYR A C 1
ATOM 638 O O . TYR A 1 75 ? -2.983 9.803 -1.802 1.00 92.25 75 TYR A O 1
ATOM 646 N N . HIS A 1 76 ? -3.034 8.134 -0.308 1.00 89.19 76 HIS A N 1
ATOM 647 C CA . HIS A 1 76 ? -2.268 7.195 -1.123 1.00 89.19 76 HIS A CA 1
ATOM 648 C C . HIS A 1 76 ? -2.996 6.837 -2.428 1.00 89.19 76 HIS A C 1
ATOM 650 O O . HIS A 1 76 ? -2.385 6.819 -3.500 1.00 89.19 76 HIS A O 1
ATOM 656 N N . SER A 1 77 ? -4.301 6.571 -2.356 1.00 90.94 77 SER A N 1
ATOM 657 C CA . SER A 1 77 ? -5.116 6.230 -3.527 1.00 90.94 77 SER A CA 1
ATOM 658 C C . SER A 1 77 ? -5.202 7.406 -4.498 1.00 90.94 77 SER A C 1
ATOM 660 O O . SER A 1 77 ? -4.982 7.220 -5.692 1.00 90.94 77 SER A O 1
ATOM 662 N N . LEU A 1 78 ? -5.391 8.632 -3.994 1.00 92.56 78 LEU A N 1
ATOM 663 C CA . LEU A 1 78 ? -5.318 9.844 -4.817 1.00 92.56 78 LEU A CA 1
ATOM 664 C C . LEU A 1 78 ? -3.938 10.052 -5.437 1.00 92.56 78 LEU A C 1
ATOM 666 O O . LEU A 1 78 ? -3.832 10.402 -6.608 1.00 92.56 78 LEU A O 1
ATOM 670 N N . ALA A 1 79 ? -2.872 9.857 -4.663 1.00 89.50 79 ALA A N 1
ATOM 671 C CA . ALA A 1 79 ? -1.512 9.992 -5.164 1.00 89.50 79 ALA A CA 1
ATOM 672 C C . ALA A 1 79 ? -1.237 9.004 -6.305 1.00 89.50 79 ALA A C 1
ATOM 674 O O . ALA A 1 79 ? -0.630 9.363 -7.313 1.00 89.50 79 ALA A O 1
ATOM 675 N N . THR A 1 80 ? -1.727 7.775 -6.154 1.00 87.19 80 THR A N 1
ATOM 676 C CA . THR A 1 80 ? -1.625 6.715 -7.158 1.00 87.19 80 THR A CA 1
ATOM 677 C C . THR A 1 80 ? -2.452 7.044 -8.400 1.00 87.19 80 THR A C 1
ATOM 679 O O . THR A 1 80 ? -1.944 6.907 -9.511 1.00 87.19 80 THR A O 1
ATOM 682 N N . ASP A 1 81 ? -3.674 7.554 -8.236 1.00 91.75 81 ASP A N 1
ATOM 683 C CA . ASP A 1 81 ? -4.500 8.038 -9.346 1.00 91.75 81 ASP A CA 1
ATOM 684 C C . ASP A 1 81 ? -3.788 9.150 -10.136 1.00 91.75 81 ASP A C 1
ATOM 686 O O . ASP A 1 81 ? -3.558 9.017 -11.340 1.00 91.75 81 ASP A O 1
ATOM 690 N N . TYR A 1 82 ? -3.310 10.198 -9.454 1.00 89.88 82 TYR A N 1
ATOM 691 C CA . TYR A 1 82 ? -2.534 11.271 -10.082 1.00 89.88 82 TYR A CA 1
ATOM 692 C C . TYR A 1 82 ? -1.272 10.755 -10.774 1.00 89.88 82 TYR A C 1
ATOM 694 O O . TYR A 1 82 ? -0.967 11.177 -11.890 1.00 89.88 82 TYR A O 1
ATOM 702 N N . PHE A 1 83 ? -0.559 9.812 -10.154 1.00 86.31 83 PHE A N 1
ATOM 703 C CA . PHE A 1 83 ? 0.628 9.194 -10.733 1.00 86.31 83 PHE A CA 1
ATOM 704 C C . PHE A 1 83 ? 0.322 8.495 -12.063 1.00 86.31 83 PHE A C 1
ATOM 706 O O . PHE A 1 83 ? 1.029 8.718 -13.049 1.00 86.31 83 PHE A O 1
ATOM 713 N N . TYR A 1 84 ? -0.723 7.664 -12.109 1.00 84.00 84 TYR A N 1
ATOM 714 C CA . TYR A 1 84 ? -1.111 6.960 -13.333 1.00 84.00 84 TYR A CA 1
ATOM 715 C C . TYR A 1 84 ? -1.688 7.900 -14.396 1.00 84.00 84 TYR A C 1
ATOM 717 O O . TYR A 1 84 ? -1.493 7.643 -15.585 1.00 84.00 84 TYR A O 1
ATOM 725 N N . ASN A 1 85 ? -2.286 9.018 -13.980 1.00 88.62 85 ASN A N 1
ATOM 726 C CA . ASN A 1 85 ? -2.736 10.096 -14.862 1.00 88.62 85 ASN A CA 1
ATOM 727 C C . ASN A 1 85 ? -1.603 11.059 -15.286 1.00 88.62 85 ASN A C 1
ATOM 729 O O . ASN A 1 85 ? -1.831 11.968 -16.079 1.00 88.62 85 ASN A O 1
ATOM 733 N N . GLY A 1 86 ? -0.371 10.854 -14.803 1.00 86.19 86 GLY A N 1
ATOM 734 C CA . GLY A 1 86 ? 0.820 11.615 -15.197 1.00 86.19 86 GLY A CA 1
ATOM 735 C C . GLY A 1 86 ? 1.076 12.906 -14.409 1.00 86.19 86 GLY A C 1
ATOM 736 O O . GLY A 1 86 ? 2.099 13.555 -14.635 1.00 86.19 86 GLY A O 1
ATOM 737 N N . ASP A 1 87 ? 0.219 13.261 -13.449 1.00 91.00 87 ASP A N 1
ATOM 738 C CA . ASP A 1 87 ? 0.388 14.438 -12.590 1.00 91.00 87 ASP A CA 1
ATOM 739 C C . ASP A 1 87 ? 1.325 14.129 -11.412 1.00 91.00 87 ASP A C 1
ATOM 741 O O . ASP A 1 87 ? 0.924 13.852 -10.276 1.00 91.00 87 ASP A O 1
ATOM 745 N N . LYS A 1 88 ? 2.628 14.162 -11.703 1.00 87.62 88 LYS A N 1
ATOM 746 C CA . LYS A 1 88 ? 3.680 13.861 -10.723 1.00 87.62 88 LYS A CA 1
ATOM 747 C C . LYS A 1 88 ? 3.660 14.806 -9.520 1.00 87.62 88 LYS A C 1
ATOM 749 O O . LYS A 1 88 ? 3.949 14.369 -8.409 1.00 87.62 88 LYS A O 1
ATOM 754 N N . GLN A 1 89 ? 3.353 16.088 -9.723 1.00 89.81 89 GLN A N 1
ATOM 755 C CA . GLN A 1 89 ? 3.425 17.085 -8.654 1.00 89.81 89 GLN A CA 1
ATOM 756 C C . GLN A 1 89 ? 2.319 16.856 -7.625 1.00 89.81 89 GLN A C 1
ATOM 758 O O . GLN A 1 89 ? 2.608 16.798 -6.426 1.00 89.81 89 GLN A O 1
ATOM 763 N N . ARG A 1 90 ? 1.077 16.646 -8.080 1.00 89.56 90 ARG A N 1
ATOM 764 C CA . ARG A 1 90 ? -0.025 16.306 -7.171 1.00 89.56 90 ARG A CA 1
ATOM 765 C C . ARG A 1 90 ? 0.190 14.950 -6.513 1.00 89.56 90 ARG A C 1
ATOM 767 O O . ARG A 1 90 ? -0.073 14.820 -5.321 1.00 89.56 90 ARG A O 1
ATOM 774 N N . ALA A 1 91 ? 0.736 13.970 -7.236 1.00 87.06 91 ALA A N 1
ATOM 775 C CA . ALA A 1 91 ? 1.088 12.680 -6.648 1.00 87.06 91 ALA A CA 1
ATOM 776 C C . ALA A 1 91 ? 2.071 12.830 -5.471 1.00 87.06 91 ALA A C 1
ATOM 778 O O . ALA A 1 91 ? 1.821 12.300 -4.390 1.00 87.06 91 ALA A O 1
ATOM 779 N N . LEU A 1 92 ? 3.150 13.606 -5.641 1.00 86.75 92 LEU A N 1
ATOM 780 C CA . LEU A 1 92 ? 4.126 13.875 -4.577 1.00 86.75 92 LEU A CA 1
ATOM 781 C C . LEU A 1 92 ? 3.491 14.532 -3.347 1.00 86.75 92 LEU A C 1
ATOM 783 O O . LEU A 1 92 ? 3.777 14.128 -2.219 1.00 86.75 92 LEU A O 1
ATOM 787 N N . GLU A 1 93 ? 2.643 15.540 -3.553 1.00 91.38 93 GLU A N 1
ATOM 788 C CA . GLU A 1 93 ? 1.936 16.211 -2.460 1.00 91.38 93 GLU A CA 1
ATOM 789 C C . GLU A 1 93 ? 1.068 15.218 -1.679 1.00 91.38 93 GLU A C 1
ATOM 791 O O . GLU A 1 93 ? 1.159 15.144 -0.453 1.00 91.38 93 GLU A O 1
ATOM 796 N N . LYS A 1 94 ? 0.283 14.397 -2.386 1.00 91.19 94 LYS A N 1
ATOM 797 C CA . LYS A 1 94 ? -0.620 13.432 -1.753 1.00 91.19 94 LYS A CA 1
ATOM 798 C C . LYS A 1 94 ? 0.130 12.299 -1.050 1.00 91.19 94 LYS A C 1
ATOM 800 O O . LYS A 1 94 ? -0.255 11.937 0.058 1.00 91.19 94 LYS A O 1
ATOM 805 N N . PHE A 1 95 ? 1.255 11.817 -1.583 1.00 86.19 95 PHE A N 1
ATOM 806 C CA . PHE A 1 95 ? 2.094 10.854 -0.858 1.00 86.19 95 PHE A CA 1
ATOM 807 C C . PHE A 1 95 ? 2.646 11.423 0.454 1.00 86.19 95 PHE A C 1
ATOM 809 O O . PHE A 1 95 ? 2.681 10.714 1.457 1.00 86.19 95 PHE A O 1
ATOM 816 N N . ARG A 1 96 ? 3.036 12.705 0.487 1.00 88.25 96 ARG A N 1
ATOM 817 C CA . ARG A 1 96 ? 3.486 13.354 1.731 1.00 88.25 96 ARG A CA 1
ATOM 818 C C . ARG A 1 96 ? 2.365 13.463 2.761 1.00 88.25 96 ARG A C 1
ATOM 820 O O . ARG A 1 96 ? 2.616 13.223 3.938 1.00 88.25 96 ARG A O 1
ATOM 827 N N . GLN A 1 97 ? 1.143 13.778 2.327 1.00 89.06 97 GLN A N 1
ATOM 828 C CA . GLN A 1 97 ? -0.021 13.781 3.217 1.00 89.06 97 GLN A CA 1
ATOM 829 C C . GLN A 1 97 ? -0.289 12.380 3.782 1.00 89.06 97 GLN A C 1
ATOM 831 O O . GLN A 1 97 ? -0.450 12.243 4.988 1.00 89.06 97 GLN A O 1
ATOM 836 N N . ALA A 1 98 ? -0.225 11.331 2.953 1.00 85.44 98 ALA A N 1
ATOM 837 C CA . ALA A 1 98 ? -0.382 9.950 3.416 1.00 85.44 98 ALA A CA 1
ATOM 838 C C . ALA A 1 98 ? 0.645 9.567 4.500 1.00 85.44 98 ALA A C 1
ATOM 840 O O . ALA A 1 98 ? 0.278 8.961 5.504 1.00 85.44 98 ALA A O 1
ATOM 841 N N . ILE A 1 99 ? 1.912 9.962 4.326 1.00 86.00 99 ILE A N 1
ATOM 842 C CA . ILE A 1 99 ? 2.975 9.745 5.323 1.00 86.00 99 ILE A CA 1
ATOM 843 C C . ILE A 1 99 ? 2.664 10.482 6.631 1.00 86.00 99 ILE A C 1
ATOM 845 O O . ILE A 1 99 ? 2.868 9.930 7.709 1.00 86.00 99 ILE A O 1
ATOM 849 N N . GLN A 1 100 ? 2.170 11.721 6.559 1.00 88.25 100 GLN A N 1
ATOM 850 C CA . GLN A 1 100 ? 1.837 12.489 7.757 1.00 88.25 100 GLN A CA 1
ATOM 851 C C . GLN A 1 100 ? 0.734 11.807 8.578 1.00 88.25 100 GLN A C 1
ATOM 853 O O . GLN A 1 100 ? 0.886 11.661 9.789 1.00 88.25 100 GLN A O 1
ATOM 858 N N . GLU A 1 101 ? -0.323 11.324 7.920 1.00 85.88 101 GLU A N 1
ATOM 859 C CA . GLU A 1 101 ? -1.399 10.579 8.586 1.00 85.88 101 GLU A CA 1
ATOM 860 C C . GLU A 1 101 ? -0.897 9.257 9.185 1.00 85.88 101 GLU A C 1
ATOM 862 O O . GLU A 1 101 ? -1.271 8.886 10.296 1.00 85.88 101 GLU A O 1
ATOM 867 N N . GLN A 1 102 ? 0.013 8.558 8.495 1.00 83.00 102 GLN A N 1
ATOM 868 C CA . GLN A 1 102 ? 0.630 7.335 9.018 1.00 83.00 102 GLN A CA 1
ATOM 869 C C . GLN A 1 102 ? 1.456 7.601 10.271 1.00 83.00 102 GLN A C 1
ATOM 871 O O . GLN A 1 102 ? 1.370 6.826 11.219 1.00 83.00 102 GLN A O 1
ATOM 876 N N . LYS A 1 103 ? 2.215 8.700 10.314 1.00 85.56 103 LYS A N 1
ATOM 877 C CA . LYS A 1 103 ? 2.966 9.094 11.512 1.00 85.56 103 LYS A CA 1
ATOM 878 C C . LYS A 1 103 ? 2.038 9.367 12.687 1.00 85.56 103 LYS A C 1
ATOM 880 O O . LYS A 1 103 ? 2.268 8.823 13.763 1.00 85.56 103 LYS A O 1
ATOM 885 N N . SER A 1 104 ? 0.954 10.110 12.466 1.00 84.38 104 SER A N 1
ATOM 886 C CA . SER A 1 104 ? -0.072 10.334 13.491 1.00 84.38 104 SER A CA 1
ATOM 887 C C . SER A 1 104 ? -0.701 9.023 13.973 1.00 84.38 104 SER A C 1
ATOM 889 O O . SER A 1 104 ? -0.882 8.836 15.176 1.00 84.38 104 SER A O 1
ATOM 891 N N . ALA A 1 105 ? -0.954 8.074 13.067 1.00 80.81 105 ALA A N 1
ATOM 892 C CA . ALA A 1 105 ? -1.427 6.744 13.433 1.00 80.81 105 ALA A CA 1
ATOM 893 C C . ALA A 1 105 ? -0.395 5.985 14.290 1.00 80.81 105 ALA A C 1
ATOM 895 O O . ALA A 1 105 ? -0.747 5.458 15.342 1.00 80.81 105 ALA A O 1
ATOM 896 N N . ILE A 1 106 ? 0.878 5.945 13.874 1.00 80.50 106 ILE A N 1
ATOM 897 C CA . ILE A 1 106 ? 1.973 5.266 14.592 1.00 80.50 106 ILE A CA 1
ATOM 898 C C . ILE A 1 106 ? 2.142 5.839 16.003 1.00 80.50 106 ILE A C 1
ATOM 900 O O . ILE A 1 106 ? 2.259 5.075 16.961 1.00 80.50 106 ILE A O 1
ATOM 904 N N . GLU A 1 107 ? 2.137 7.164 16.147 1.00 82.19 107 GLU A N 1
ATOM 905 C CA . GLU A 1 107 ? 2.235 7.832 17.447 1.00 82.19 107 GLU A CA 1
ATOM 906 C C . GLU A 1 107 ? 1.097 7.414 18.381 1.00 82.19 107 GLU A C 1
ATOM 908 O O . GLU A 1 107 ? 1.335 7.116 19.554 1.00 82.19 107 GLU A O 1
ATOM 913 N N . GLU A 1 108 ? -0.129 7.341 17.863 1.00 76.38 108 GLU A N 1
ATOM 914 C CA . GLU A 1 108 ? -1.286 6.899 18.637 1.00 76.38 108 GLU A CA 1
ATOM 915 C C . GLU A 1 108 ? -1.177 5.419 19.030 1.00 76.38 108 GLU A C 1
ATOM 917 O O . GLU A 1 108 ? -1.394 5.054 20.189 1.00 76.38 108 GLU A O 1
ATOM 922 N N . TYR A 1 109 ? -0.728 4.564 18.109 1.00 76.19 109 TYR A N 1
ATOM 923 C CA . TYR A 1 109 ? -0.468 3.154 18.394 1.00 76.19 109 TYR A CA 1
ATOM 924 C C . TYR A 1 109 ? 0.612 2.947 19.467 1.00 76.19 109 TYR A C 1
ATOM 926 O O . TYR A 1 109 ? 0.455 2.091 20.344 1.00 76.19 109 TYR A O 1
ATOM 934 N N . GLU A 1 110 ? 1.694 3.726 19.454 1.00 76.19 110 GLU A N 1
ATOM 935 C CA . GLU A 1 110 ? 2.754 3.627 20.465 1.00 76.19 110 GLU A CA 1
ATOM 936 C C . GLU A 1 110 ? 2.309 4.131 21.848 1.00 76.19 110 GLU A C 1
ATOM 938 O O . GLU A 1 110 ? 2.807 3.632 22.863 1.00 76.19 110 GLU A O 1
ATOM 943 N N . LYS A 1 111 ? 1.346 5.063 21.935 1.00 75.88 111 LYS A N 1
ATOM 944 C CA . LYS A 1 111 ? 0.696 5.401 23.217 1.00 75.88 111 LYS A CA 1
ATOM 945 C C . LYS A 1 111 ? -0.121 4.220 23.735 1.00 75.88 111 LYS A C 1
ATOM 947 O O . LYS A 1 111 ? 0.040 3.829 24.890 1.00 75.88 111 LYS A O 1
ATOM 952 N N . LEU A 1 112 ? -0.945 3.624 22.870 1.00 69.75 112 LEU A N 1
ATOM 953 C CA . LEU A 1 112 ? -1.828 2.509 23.220 1.00 69.75 112 LEU A CA 1
ATOM 954 C C . LEU A 1 112 ? -1.068 1.292 23.739 1.00 69.75 112 LEU A C 1
ATOM 956 O O . LEU A 1 112 ? -1.436 0.714 24.755 1.00 69.75 112 LEU A O 1
ATOM 960 N N . LYS A 1 113 ? 0.047 0.951 23.094 1.00 67.75 113 LYS A N 1
ATOM 961 C CA . LYS A 1 113 ? 0.923 -0.160 23.485 1.00 67.75 113 LYS A CA 1
ATOM 962 C C . LYS A 1 113 ? 1.454 -0.066 24.924 1.00 67.75 113 LYS A C 1
ATOM 964 O O . LYS A 1 113 ? 1.834 -1.087 25.495 1.00 67.75 113 LYS A O 1
ATOM 969 N N . LYS A 1 114 ? 1.527 1.139 25.504 1.00 66.94 114 LYS A N 1
ATOM 970 C CA . LYS A 1 114 ? 2.023 1.375 26.873 1.00 66.94 114 LYS A CA 1
ATOM 971 C C . LYS A 1 114 ? 0.939 1.205 27.939 1.00 66.94 114 LYS A C 1
ATOM 973 O O . LYS A 1 114 ? 1.278 1.015 29.107 1.00 66.94 114 LYS A O 1
ATOM 978 N N . VAL A 1 115 ? -0.338 1.260 27.559 1.00 65.81 115 VAL A N 1
ATOM 979 C CA . VAL A 1 115 ? -1.468 1.029 28.464 1.00 65.81 115 VAL A CA 1
ATOM 980 C C . VAL A 1 115 ? -1.628 -0.489 28.631 1.00 65.81 115 VAL A C 1
ATOM 982 O O . VAL A 1 115 ? -1.623 -1.251 27.669 1.00 65.81 115 VAL A O 1
ATOM 985 N N . LYS A 1 116 ? -1.590 -0.952 29.881 1.00 55.09 116 LYS A N 1
ATOM 986 C CA . LYS A 1 116 ? -1.236 -2.326 30.269 1.00 55.09 116 LYS A CA 1
ATOM 987 C C . LYS A 1 116 ? -2.237 -3.394 29.795 1.00 55.09 116 LYS A C 1
ATOM 989 O O . LYS A 1 116 ? -3.429 -3.275 30.014 1.00 55.09 116 LYS A O 1
ATOM 994 N N . GLN A 1 117 ? -1.658 -4.518 29.358 1.00 56.56 117 GLN A N 1
ATOM 995 C CA . GLN A 1 117 ? -2.236 -5.869 29.276 1.00 56.56 117 GLN A CA 1
ATOM 996 C C . GLN A 1 117 ? -3.308 -6.133 28.213 1.00 56.56 117 GLN A C 1
ATOM 998 O O . GLN A 1 117 ? -4.456 -6.423 28.515 1.00 56.56 117 GLN A O 1
ATOM 1003 N N . PHE A 1 118 ? -2.845 -6.326 26.980 1.00 50.00 118 PHE A N 1
ATOM 1004 C CA . PHE A 1 118 ? -3.493 -7.286 26.096 1.00 50.00 118 PHE A CA 1
ATOM 1005 C C . PHE A 1 118 ? -2.470 -8.077 25.290 1.00 50.00 118 PHE A C 1
ATOM 1007 O O . PHE A 1 118 ? -1.813 -7.570 24.386 1.00 50.00 118 PHE A O 1
ATOM 1014 N N . LYS A 1 119 ? -2.349 -9.369 25.595 1.00 47.78 119 LYS A N 1
ATOM 1015 C CA . LYS A 1 119 ? -1.466 -10.280 24.856 1.00 47.78 119 LYS A CA 1
ATOM 1016 C C . LYS A 1 119 ? -1.989 -10.545 23.431 1.00 47.78 119 LYS A C 1
ATOM 1018 O O . LYS A 1 119 ? -1.184 -10.695 22.523 1.00 47.78 119 LYS A O 1
ATOM 1023 N N . GLN A 1 120 ? -3.315 -10.524 23.230 1.00 53.78 120 GLN A N 1
ATOM 1024 C CA . GLN A 1 120 ? -3.971 -10.614 21.912 1.00 53.78 120 GLN A CA 1
ATOM 1025 C C . GLN A 1 120 ? -4.014 -9.271 21.156 1.00 53.78 120 GLN A C 1
ATOM 1027 O O . GLN A 1 120 ? -3.876 -9.246 19.931 1.00 53.78 120 GLN A O 1
ATOM 1032 N N . GLU A 1 121 ? -4.126 -8.136 21.853 1.00 60.31 121 GLU A N 1
ATOM 1033 C CA . GLU A 1 121 ? -4.034 -6.823 21.195 1.00 60.31 121 GLU A CA 1
ATOM 1034 C C . GLU A 1 121 ? -2.603 -6.464 20.849 1.00 60.31 121 GLU A C 1
ATOM 1036 O O . GLU A 1 121 ? -2.401 -5.812 19.839 1.00 60.31 121 GLU A O 1
ATOM 1041 N N . LEU A 1 122 ? -1.599 -6.941 21.591 1.00 63.81 122 LEU A N 1
ATOM 1042 C CA . LEU A 1 122 ? -0.202 -6.732 21.222 1.00 63.81 122 LEU A CA 1
ATOM 1043 C C . LEU A 1 122 ? 0.094 -7.280 19.818 1.00 63.81 122 LEU A C 1
ATOM 1045 O O . LEU A 1 122 ? 0.776 -6.614 19.042 1.00 63.81 122 LEU A O 1
ATOM 1049 N N . THR A 1 123 ? -0.437 -8.456 19.470 1.00 68.94 123 THR A N 1
ATOM 1050 C CA . THR A 1 123 ? -0.325 -9.005 18.111 1.00 68.94 123 THR A CA 1
ATOM 1051 C C . THR A 1 123 ? -1.069 -8.118 17.112 1.00 68.94 123 THR A C 1
ATOM 1053 O O . THR A 1 123 ? -0.478 -7.687 16.128 1.00 68.94 123 THR A O 1
ATOM 1056 N N . SER A 1 124 ? -2.314 -7.728 17.396 1.00 70.00 124 SER A N 1
ATOM 1057 C CA . SER A 1 124 ? -3.096 -6.836 16.518 1.00 70.00 124 SER A CA 1
ATOM 1058 C C . SER A 1 124 ? -2.439 -5.461 16.293 1.00 70.00 124 SER A C 1
ATOM 1060 O O . SER A 1 124 ? -2.428 -4.951 15.171 1.00 70.00 124 SER A O 1
ATOM 1062 N N . LEU A 1 125 ? -1.833 -4.891 17.338 1.00 72.44 125 LEU A N 1
ATOM 1063 C CA . LEU A 1 125 ? -1.089 -3.631 17.328 1.00 72.44 125 LEU A CA 1
ATOM 1064 C C . LEU A 1 125 ? 0.208 -3.757 16.527 1.00 72.44 125 LEU A C 1
ATOM 1066 O O . LEU A 1 125 ? 0.513 -2.876 15.730 1.00 72.44 125 LEU A O 1
ATOM 1070 N N . LYS A 1 126 ? 0.950 -4.863 16.672 1.00 76.62 126 LYS A N 1
ATOM 1071 C CA . LYS A 1 126 ? 2.134 -5.143 15.841 1.00 76.62 126 LYS A CA 1
ATOM 1072 C C . LYS A 1 126 ? 1.773 -5.242 14.364 1.00 76.62 126 LYS A C 1
ATOM 1074 O O . LYS A 1 126 ? 2.478 -4.680 13.531 1.00 76.62 126 LYS A O 1
ATOM 1079 N N . ILE A 1 127 ? 0.667 -5.912 14.034 1.00 81.38 127 ILE A N 1
ATOM 1080 C CA . ILE A 1 127 ? 0.199 -6.006 12.648 1.00 81.38 127 ILE A CA 1
ATOM 1081 C C . ILE A 1 127 ? -0.158 -4.608 12.114 1.00 81.38 127 ILE A C 1
ATOM 1083 O O . ILE A 1 127 ? 0.218 -4.269 10.995 1.00 81.38 127 ILE A O 1
ATOM 1087 N N . ALA A 1 128 ? -0.853 -3.775 12.898 1.00 80.19 128 ALA A N 1
ATOM 1088 C CA . ALA A 1 128 ? -1.173 -2.399 12.505 1.00 80.19 128 ALA A CA 1
ATOM 1089 C C . ALA A 1 128 ? 0.084 -1.532 12.316 1.00 80.19 128 ALA A C 1
ATOM 1091 O O . ALA A 1 128 ? 0.214 -0.852 11.301 1.00 80.19 128 ALA A O 1
ATOM 1092 N N . LEU A 1 129 ? 1.042 -1.621 13.239 1.00 80.75 129 LEU A N 1
ATOM 1093 C CA . LEU A 1 129 ? 2.315 -0.911 13.151 1.00 80.75 129 LEU A CA 1
ATOM 1094 C C . LEU A 1 129 ? 3.094 -1.308 11.893 1.00 80.75 129 LEU A C 1
ATOM 1096 O O . LEU A 1 129 ? 3.535 -0.445 11.139 1.00 80.75 129 LEU A O 1
ATOM 1100 N N . HIS A 1 130 ? 3.242 -2.606 11.627 1.00 86.00 130 HIS A N 1
ATOM 1101 C CA . HIS A 1 130 ? 3.954 -3.071 10.439 1.00 86.00 130 HIS A CA 1
ATOM 1102 C C . HIS A 1 130 ? 3.216 -2.753 9.138 1.00 86.00 130 HIS A C 1
ATOM 1104 O O . HIS A 1 130 ? 3.864 -2.421 8.150 1.00 86.00 130 HIS A O 1
ATOM 1110 N N . PHE A 1 131 ? 1.883 -2.752 9.141 1.00 87.19 131 PHE A N 1
ATOM 1111 C CA . PHE A 1 131 ? 1.099 -2.238 8.019 1.00 87.19 131 PHE A CA 1
ATOM 1112 C C . PHE A 1 131 ? 1.418 -0.761 7.726 1.00 87.19 131 PHE A C 1
ATOM 1114 O O . PHE A 1 131 ? 1.654 -0.405 6.570 1.00 87.19 131 PHE A O 1
ATOM 1121 N N . LEU A 1 132 ? 1.444 0.086 8.762 1.00 83.31 132 LEU A N 1
ATOM 1122 C CA . LEU A 1 132 ? 1.718 1.520 8.634 1.00 83.31 132 LEU A CA 1
ATOM 1123 C C . LEU A 1 132 ? 3.141 1.782 8.153 1.00 83.31 132 LEU A C 1
ATOM 1125 O O . LEU A 1 132 ? 3.330 2.511 7.185 1.00 83.31 132 LEU A O 1
ATOM 1129 N N . LEU A 1 133 ? 4.127 1.127 8.769 1.00 84.06 133 LEU A N 1
ATOM 1130 C CA . LEU A 1 133 ? 5.530 1.245 8.374 1.00 84.06 133 LEU A CA 1
ATOM 1131 C C . LEU A 1 133 ? 5.758 0.748 6.942 1.00 84.06 133 LEU A C 1
ATOM 1133 O O . LEU A 1 133 ? 6.524 1.356 6.193 1.00 84.06 133 LEU A O 1
ATOM 1137 N N . ALA A 1 134 ? 5.089 -0.334 6.529 1.00 89.44 134 ALA A N 1
ATOM 1138 C CA . ALA A 1 134 ? 5.152 -0.800 5.148 1.00 89.44 134 ALA A CA 1
ATOM 1139 C C . ALA A 1 134 ? 4.602 0.252 4.178 1.00 89.44 134 ALA A C 1
ATOM 1141 O O . ALA A 1 134 ? 5.243 0.552 3.172 1.00 89.44 134 ALA A O 1
ATOM 1142 N N . HIS A 1 135 ? 3.443 0.835 4.487 1.00 86.19 135 HIS A N 1
ATOM 1143 C CA . HIS A 1 135 ? 2.827 1.861 3.653 1.00 86.19 135 HIS A CA 1
ATOM 1144 C C . HIS A 1 135 ? 3.637 3.159 3.589 1.00 86.19 135 HIS A C 1
ATOM 1146 O O . HIS A 1 135 ? 3.788 3.709 2.499 1.00 86.19 135 HIS A O 1
ATOM 1152 N N . GLU A 1 136 ? 4.200 3.619 4.707 1.00 86.50 136 GLU A N 1
ATOM 1153 C CA . GLU A 1 136 ? 5.081 4.792 4.741 1.00 86.50 136 GLU A CA 1
ATOM 1154 C C . GLU A 1 136 ? 6.267 4.599 3.807 1.00 86.50 136 GLU A C 1
ATOM 1156 O O . GLU A 1 136 ? 6.545 5.442 2.952 1.00 86.50 136 GLU A O 1
ATOM 1161 N N . ASN A 1 137 ? 6.912 3.438 3.899 1.00 90.31 137 ASN A N 1
ATOM 1162 C CA . ASN A 1 137 ? 8.033 3.107 3.036 1.00 90.31 137 ASN A CA 1
ATOM 1163 C C . ASN A 1 137 ? 7.615 2.961 1.566 1.00 90.31 137 ASN A C 1
ATOM 1165 O O . ASN A 1 137 ? 8.371 3.361 0.687 1.00 90.31 137 ASN A O 1
ATOM 1169 N N . ILE A 1 138 ? 6.411 2.471 1.258 1.00 91.19 138 ILE A N 1
ATOM 1170 C CA . ILE A 1 138 ? 5.899 2.477 -0.123 1.00 91.19 138 ILE A CA 1
ATOM 1171 C C . ILE A 1 138 ? 5.746 3.915 -0.639 1.00 91.19 138 ILE A C 1
ATOM 1173 O O . ILE A 1 138 ? 6.196 4.203 -1.749 1.00 91.19 138 ILE A O 1
ATOM 1177 N N . CYS A 1 139 ? 5.168 4.821 0.154 1.00 86.00 139 CYS A N 1
ATOM 1178 C CA . CYS A 1 139 ? 5.017 6.229 -0.220 1.00 86.00 139 CYS A CA 1
ATOM 1179 C C . CYS A 1 139 ? 6.383 6.907 -0.426 1.00 86.00 139 CYS A C 1
ATOM 1181 O O . CYS A 1 139 ? 6.593 7.584 -1.434 1.00 86.00 139 CYS A O 1
ATOM 1183 N N . LEU A 1 140 ? 7.338 6.690 0.485 1.00 89.00 140 LEU A N 1
ATOM 1184 C CA . LEU A 1 140 ? 8.714 7.187 0.354 1.00 89.00 140 LEU A CA 1
ATOM 1185 C C . LEU A 1 140 ? 9.395 6.629 -0.901 1.00 89.00 140 LEU A C 1
ATOM 1187 O O . LEU A 1 140 ? 10.013 7.382 -1.656 1.00 89.00 140 LEU A O 1
ATOM 1191 N N . ALA A 1 141 ? 9.219 5.336 -1.178 1.00 93.19 141 ALA A N 1
ATOM 1192 C CA . ALA A 1 141 ? 9.739 4.700 -2.379 1.00 93.19 141 ALA A CA 1
ATOM 1193 C C . ALA A 1 141 ? 9.142 5.309 -3.653 1.00 93.19 141 ALA A C 1
ATOM 1195 O O . ALA A 1 141 ? 9.874 5.576 -4.603 1.00 93.19 141 ALA A O 1
ATOM 1196 N N . GLN A 1 142 ? 7.833 5.572 -3.676 1.00 90.06 142 GLN A N 1
ATOM 1197 C CA . GLN A 1 142 ? 7.151 6.212 -4.804 1.00 90.06 142 GLN A CA 1
ATOM 1198 C C . GLN A 1 142 ? 7.633 7.651 -5.015 1.00 90.06 142 GLN A C 1
ATOM 1200 O O . GLN A 1 142 ? 7.872 8.046 -6.156 1.00 90.06 142 GLN A O 1
ATOM 1205 N N . ILE A 1 143 ? 7.855 8.412 -3.939 1.00 88.50 143 ILE A N 1
ATOM 1206 C CA . ILE A 1 143 ? 8.459 9.751 -3.997 1.00 88.50 143 ILE A CA 1
ATOM 1207 C C . ILE A 1 143 ? 9.879 9.681 -4.574 1.00 88.50 143 ILE A C 1
ATOM 1209 O O . ILE A 1 143 ? 10.209 10.434 -5.491 1.00 88.50 143 ILE A O 1
ATOM 1213 N N . ALA A 1 144 ? 10.727 8.783 -4.068 1.00 91.19 144 ALA A N 1
ATOM 1214 C CA . ALA A 1 144 ? 12.092 8.609 -4.561 1.00 91.19 144 ALA A CA 1
ATOM 1215 C C . ALA A 1 144 ? 12.105 8.181 -6.038 1.00 91.19 144 ALA A C 1
ATOM 1217 O O . ALA A 1 144 ? 12.855 8.735 -6.839 1.00 91.19 144 ALA A O 1
ATOM 1218 N N . PHE A 1 145 ? 11.215 7.262 -6.419 1.00 91.50 145 PHE A N 1
ATOM 1219 C CA . PHE A 1 145 ? 11.042 6.799 -7.794 1.00 91.50 145 PHE A CA 1
ATOM 1220 C C . PHE A 1 145 ? 10.623 7.938 -8.733 1.00 91.50 145 PHE A C 1
ATOM 1222 O O . PHE A 1 145 ? 11.149 8.057 -9.839 1.00 91.50 145 PHE A O 1
ATOM 1229 N N . LEU A 1 146 ? 9.697 8.792 -8.289 1.00 89.38 146 LEU A N 1
ATOM 1230 C CA . LEU A 1 146 ? 9.236 9.966 -9.031 1.00 89.38 146 LEU A CA 1
ATOM 1231 C C . LEU A 1 146 ? 10.330 11.015 -9.238 1.00 89.38 146 LEU A C 1
ATOM 1233 O O . LEU A 1 146 ? 10.341 11.674 -10.276 1.00 89.38 146 LEU A O 1
ATOM 1237 N N . ASN A 1 147 ? 11.250 11.122 -8.281 1.00 90.81 147 ASN A N 1
ATOM 1238 C CA . ASN A 1 147 ? 12.437 11.970 -8.353 1.00 90.81 147 ASN A CA 1
ATOM 1239 C C . ASN A 1 147 ? 13.640 11.272 -9.015 1.00 90.81 147 ASN A C 1
ATOM 1241 O O . ASN A 1 147 ? 14.760 11.757 -8.895 1.00 90.81 147 ASN A O 1
ATOM 1245 N N . GLU A 1 148 ? 13.427 10.118 -9.660 1.00 94.12 148 GLU A N 1
ATOM 1246 C CA . GLU A 1 148 ? 14.454 9.341 -10.374 1.00 94.12 148 GLU A CA 1
ATOM 1247 C C . GLU A 1 148 ? 15.625 8.862 -9.493 1.00 94.12 148 GLU A C 1
ATOM 1249 O O . GLU A 1 148 ? 16.678 8.454 -9.983 1.00 94.12 148 GLU A O 1
ATOM 1254 N N . LYS A 1 149 ? 15.419 8.833 -8.171 1.00 95.88 149 LYS A N 1
ATOM 1255 C CA . LYS A 1 149 ? 16.354 8.295 -7.176 1.00 95.88 149 LYS A CA 1
ATOM 1256 C C . LYS A 1 149 ? 16.108 6.798 -6.983 1.00 95.88 149 LYS A C 1
ATOM 1258 O O . LYS A 1 149 ? 15.643 6.353 -5.934 1.00 95.88 149 LYS A O 1
ATOM 1263 N N . TYR A 1 150 ? 16.377 5.999 -8.015 1.00 95.69 150 TYR A N 1
ATOM 1264 C CA . TYR A 1 150 ? 15.959 4.589 -8.047 1.00 95.69 150 TYR A CA 1
ATOM 1265 C C . TYR A 1 150 ? 16.652 3.697 -7.012 1.00 95.69 150 TYR A C 1
ATOM 1267 O O . TYR A 1 150 ? 16.014 2.788 -6.476 1.00 95.69 150 TYR A O 1
ATOM 1275 N N . ARG A 1 151 ? 17.913 3.987 -6.671 1.00 94.12 151 ARG A N 1
ATOM 1276 C CA . ARG A 1 151 ? 18.618 3.308 -5.573 1.00 94.12 151 ARG A CA 1
ATOM 1277 C C . ARG A 1 151 ? 17.895 3.516 -4.242 1.00 94.12 151 ARG A C 1
ATOM 1279 O O . ARG A 1 151 ? 17.575 2.552 -3.557 1.00 94.12 151 ARG A O 1
ATOM 1286 N N . GLU A 1 152 ? 17.572 4.768 -3.921 1.00 94.81 152 GLU A N 1
ATOM 1287 C CA . GLU A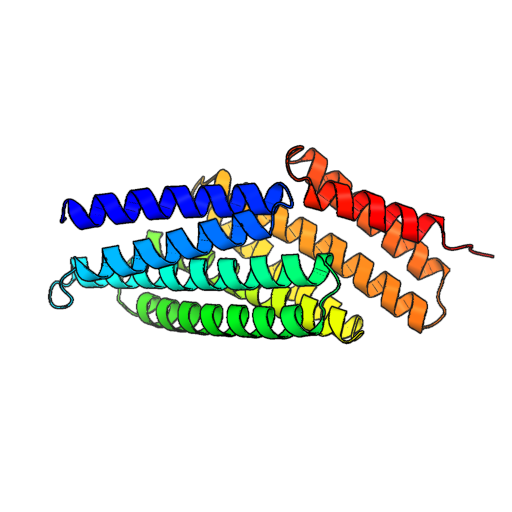 1 152 ? 16.831 5.133 -2.707 1.00 94.81 152 GLU A CA 1
ATOM 1288 C C . GLU A 1 152 ? 15.429 4.500 -2.703 1.00 94.81 152 GLU A C 1
ATOM 1290 O O . GLU A 1 152 ? 15.020 3.889 -1.717 1.00 94.81 152 GLU A O 1
ATOM 1295 N N . ALA A 1 153 ? 14.725 4.542 -3.840 1.00 95.88 153 ALA A N 1
ATOM 1296 C CA . ALA A 1 153 ? 13.426 3.890 -3.992 1.00 95.88 153 ALA A CA 1
ATOM 1297 C C . ALA A 1 153 ? 13.493 2.377 -3.726 1.00 95.88 153 ALA A C 1
ATOM 1299 O O . ALA A 1 153 ? 12.607 1.824 -3.077 1.00 95.88 153 ALA A O 1
ATOM 1300 N N . SER A 1 154 ? 14.539 1.698 -4.212 1.00 93.81 154 SER A N 1
ATOM 1301 C CA . SER A 1 154 ? 14.772 0.274 -3.946 1.00 93.81 154 SER A CA 1
ATOM 1302 C C . SER A 1 154 ? 14.944 -0.002 -2.449 1.00 93.81 154 SER A C 1
ATOM 1304 O O . SER A 1 154 ? 14.360 -0.964 -1.954 1.00 93.81 154 SER A O 1
ATOM 1306 N N . GLU A 1 155 ? 15.693 0.826 -1.715 1.00 94.12 155 GLU A N 1
ATOM 1307 C CA . GLU A 1 155 ? 15.867 0.643 -0.267 1.00 94.12 155 GLU A CA 1
ATOM 1308 C C . GLU A 1 155 ? 14.555 0.821 0.500 1.00 94.12 155 GLU A C 1
ATOM 1310 O O . GLU A 1 155 ? 14.207 -0.034 1.314 1.00 94.12 155 GLU A O 1
ATOM 1315 N N . TYR A 1 156 ? 13.763 1.846 0.181 1.00 95.00 156 TYR A N 1
ATOM 1316 C CA . TYR A 1 156 ? 12.443 1.995 0.792 1.00 95.00 156 TYR A CA 1
ATOM 1317 C C . TYR A 1 156 ? 11.515 0.817 0.460 1.00 95.00 156 TYR A C 1
ATOM 1319 O O . TYR A 1 156 ? 10.867 0.280 1.357 1.00 95.00 156 TYR A O 1
ATOM 1327 N N . PHE A 1 157 ? 11.484 0.329 -0.788 1.00 96.25 157 PHE A N 1
ATOM 1328 C CA . PHE A 1 157 ? 10.680 -0.857 -1.109 1.00 96.25 157 PHE A CA 1
ATOM 1329 C C . PHE A 1 157 ? 11.156 -2.117 -0.369 1.00 96.25 157 PHE A C 1
ATOM 1331 O O . PHE A 1 157 ? 10.314 -2.924 0.024 1.00 96.25 157 PHE A O 1
ATOM 1338 N N . LYS A 1 158 ? 12.462 -2.295 -0.125 1.00 93.00 158 LYS A N 1
ATOM 1339 C CA . LYS A 1 158 ? 12.967 -3.400 0.714 1.00 93.00 158 LYS A CA 1
ATOM 1340 C C . LYS A 1 158 ? 12.462 -3.284 2.148 1.00 93.00 158 LYS A C 1
ATOM 1342 O O . LYS A 1 158 ? 11.968 -4.266 2.696 1.00 93.00 158 LYS A O 1
ATOM 1347 N N . THR A 1 159 ? 12.527 -2.095 2.742 1.00 89.56 159 THR A N 1
ATOM 1348 C CA . THR A 1 159 ? 11.988 -1.858 4.090 1.00 89.56 159 THR A CA 1
ATOM 1349 C C . THR A 1 159 ? 10.481 -2.121 4.135 1.00 89.56 159 THR A C 1
ATOM 1351 O O . THR A 1 159 ? 9.990 -2.790 5.046 1.00 89.56 159 THR A O 1
ATOM 1354 N N . ALA A 1 160 ? 9.741 -1.694 3.106 1.00 93.12 160 ALA A N 1
ATOM 1355 C CA . ALA A 1 160 ? 8.320 -1.999 2.976 1.00 93.12 160 ALA A CA 1
ATOM 1356 C C . ALA A 1 160 ? 8.037 -3.504 2.858 1.00 93.12 160 ALA A C 1
ATOM 1358 O O . ALA A 1 160 ? 7.057 -3.997 3.419 1.00 93.12 160 ALA A O 1
ATOM 1359 N N . GLU A 1 161 ? 8.875 -4.245 2.131 1.00 94.25 161 GLU A N 1
ATOM 1360 C CA . GLU A 1 161 ? 8.779 -5.700 2.016 1.00 94.25 161 GLU A CA 1
ATOM 1361 C C . GLU A 1 161 ? 8.980 -6.384 3.373 1.00 94.25 161 GLU A C 1
ATOM 1363 O O . GLU A 1 161 ? 8.174 -7.236 3.744 1.00 94.25 161 GLU A O 1
ATOM 1368 N N . ILE A 1 162 ? 10.007 -5.981 4.132 1.00 88.25 162 ILE A N 1
ATOM 1369 C CA . ILE A 1 162 ? 10.291 -6.511 5.475 1.00 88.25 162 ILE A CA 1
ATOM 1370 C C . ILE A 1 162 ? 9.070 -6.328 6.375 1.00 88.25 162 ILE A C 1
ATOM 1372 O O . ILE A 1 162 ? 8.588 -7.292 6.969 1.00 88.25 162 ILE A O 1
ATOM 1376 N N . HIS A 1 163 ? 8.517 -5.117 6.430 1.00 89.31 163 HIS A N 1
ATOM 1377 C CA . HIS A 1 163 ? 7.335 -4.851 7.243 1.00 89.31 163 HIS A CA 1
ATOM 1378 C C . HIS A 1 163 ? 6.081 -5.574 6.736 1.00 89.31 163 HIS A C 1
ATOM 1380 O O . HIS A 1 163 ? 5.312 -6.075 7.549 1.00 89.31 163 HIS A O 1
ATOM 1386 N N . SER A 1 164 ? 5.904 -5.732 5.422 1.00 91.56 164 SER A N 1
ATOM 1387 C CA . SER A 1 164 ? 4.795 -6.526 4.868 1.00 91.56 164 SER A CA 1
ATOM 1388 C C . SER A 1 164 ? 4.905 -8.013 5.230 1.00 91.56 164 SER A C 1
ATOM 1390 O O . SER A 1 164 ? 3.889 -8.672 5.452 1.00 91.56 164 SER A O 1
ATOM 1392 N N . ASN A 1 165 ? 6.125 -8.554 5.302 1.00 88.94 165 ASN A N 1
ATOM 1393 C CA . ASN A 1 165 ? 6.364 -9.936 5.722 1.00 88.94 165 ASN A CA 1
ATOM 1394 C C . ASN A 1 165 ? 6.131 -10.109 7.232 1.00 88.94 165 ASN A C 1
ATOM 1396 O O . ASN A 1 165 ? 5.457 -11.056 7.620 1.00 88.94 165 ASN A O 1
ATOM 1400 N N . LEU A 1 166 ? 6.587 -9.165 8.065 1.00 86.25 166 LEU A N 1
ATOM 1401 C CA . LEU A 1 166 ? 6.288 -9.160 9.504 1.00 86.25 166 LEU A CA 1
ATOM 1402 C C . LEU A 1 166 ? 4.779 -9.055 9.764 1.00 86.25 166 LEU A C 1
ATOM 1404 O O . LEU A 1 166 ? 4.233 -9.790 10.582 1.00 86.25 166 LEU A O 1
ATOM 1408 N N . GLU A 1 167 ? 4.075 -8.186 9.030 1.00 88.06 167 GLU A N 1
ATOM 1409 C CA . GLU A 1 167 ? 2.614 -8.107 9.080 1.00 88.06 167 GLU A CA 1
ATOM 1410 C C . GLU A 1 167 ? 1.977 -9.461 8.740 1.00 88.06 167 GLU A C 1
ATOM 1412 O O . GLU A 1 167 ? 1.079 -9.914 9.450 1.00 88.06 167 GLU A O 1
ATOM 1417 N N . TYR A 1 168 ? 2.440 -10.117 7.673 1.00 88.00 168 TYR A N 1
ATOM 1418 C CA . TYR A 1 168 ? 1.949 -11.429 7.260 1.00 88.00 168 TYR A CA 1
ATOM 1419 C C . TYR A 1 168 ? 2.155 -12.487 8.352 1.00 88.00 168 TYR A C 1
ATOM 1421 O O . TYR A 1 168 ? 1.212 -13.207 8.676 1.00 88.00 168 TYR A O 1
ATOM 1429 N N . GLU A 1 169 ? 3.353 -12.562 8.935 1.00 85.62 169 GLU A N 1
ATOM 1430 C CA . GLU A 1 169 ? 3.690 -13.509 10.004 1.00 85.62 169 GLU A CA 1
ATOM 1431 C C . GLU A 1 169 ? 2.762 -13.332 11.207 1.00 85.62 169 GLU A C 1
ATOM 1433 O O . GLU A 1 169 ? 2.052 -14.269 11.572 1.00 85.62 169 GLU A O 1
ATOM 1438 N N . PHE A 1 170 ? 2.648 -12.115 11.740 1.00 82.94 170 PHE A N 1
ATOM 1439 C CA . PHE A 1 170 ? 1.762 -11.851 12.876 1.00 82.94 170 PHE A CA 1
ATOM 1440 C C . PHE A 1 170 ? 0.279 -12.059 12.540 1.00 82.94 170 PHE A C 1
ATOM 1442 O O . PHE A 1 170 ? -0.491 -12.507 13.385 1.00 82.94 170 PHE A O 1
ATOM 1449 N N . THR A 1 171 ? -0.149 -11.776 11.305 1.00 83.38 171 THR A N 1
ATOM 1450 C CA . THR A 1 171 ? -1.539 -12.028 10.882 1.00 83.38 171 THR A CA 1
ATOM 1451 C C . THR A 1 171 ? -1.832 -13.526 10.775 1.00 83.38 171 THR A C 1
ATOM 1453 O O . THR A 1 171 ? -2.963 -13.949 11.015 1.00 83.38 171 THR A O 1
ATOM 1456 N N . SER A 1 172 ? -0.832 -14.346 10.437 1.00 82.12 172 SER A N 1
ATOM 1457 C CA . SER A 1 172 ? -1.012 -15.794 10.283 1.00 82.12 172 SER A CA 1
ATOM 1458 C C . SER A 1 172 ? -1.400 -16.475 11.592 1.00 82.12 172 SER A C 1
ATOM 1460 O O . SER A 1 172 ? -2.203 -17.404 11.580 1.00 82.12 172 SER A O 1
ATOM 1462 N N . GLU A 1 173 ? -0.939 -15.926 12.716 1.00 77.69 173 GLU A N 1
ATOM 1463 C CA . GLU A 1 173 ? -1.299 -16.361 14.066 1.00 77.69 173 GLU A CA 1
ATOM 1464 C C . GLU A 1 173 ? -2.775 -16.081 14.407 1.00 77.69 173 GLU A C 1
ATOM 1466 O O . GLU A 1 173 ? -3.346 -16.759 15.258 1.00 77.69 173 GLU A O 1
ATOM 1471 N N . LEU A 1 174 ? -3.407 -15.103 13.742 1.00 73.50 174 LEU A N 1
ATOM 1472 C CA . LEU A 1 174 ? -4.796 -14.691 13.992 1.00 73.50 174 LEU A CA 1
ATOM 1473 C C . LEU A 1 174 ? -5.820 -15.340 13.050 1.00 73.50 174 LEU A C 1
ATOM 1475 O O . LEU A 1 174 ? -7.019 -15.243 13.297 1.00 73.50 174 LEU A O 1
ATOM 1479 N N . GLY A 1 175 ? -5.381 -15.964 11.953 1.00 74.50 175 GLY A N 1
ATOM 1480 C CA . GLY A 1 175 ? -6.277 -16.604 10.981 1.00 74.50 175 GLY A CA 1
ATOM 1481 C C . GLY A 1 175 ? -7.088 -15.646 10.090 1.00 74.50 175 GLY A C 1
ATOM 1482 O O . GLY A 1 175 ? -7.977 -16.099 9.369 1.00 74.50 175 GLY A O 1
ATOM 1483 N N . ASP A 1 176 ? -6.788 -14.339 10.078 1.00 80.81 176 ASP A N 1
ATOM 1484 C CA . ASP A 1 176 ? -7.442 -13.368 9.182 1.00 80.81 176 ASP A CA 1
ATOM 1485 C C . ASP A 1 176 ? -6.929 -13.523 7.740 1.00 80.81 176 ASP A C 1
ATOM 1487 O O . ASP A 1 176 ? -5.954 -12.901 7.300 1.00 80.81 176 ASP A O 1
ATOM 1491 N N . LEU A 1 177 ? -7.622 -14.369 6.974 1.00 83.75 177 LEU A N 1
ATOM 1492 C CA . LEU A 1 177 ? -7.278 -14.677 5.587 1.00 83.75 177 LEU A CA 1
ATOM 1493 C C . LEU A 1 177 ? -7.317 -13.446 4.667 1.00 83.75 177 LEU A C 1
ATOM 1495 O O . LEU A 1 177 ? -6.564 -13.378 3.691 1.00 83.75 177 LEU A O 1
ATOM 1499 N N . GLY A 1 178 ? -8.192 -12.477 4.947 1.00 80.56 178 GLY A N 1
ATOM 1500 C CA . GLY A 1 178 ? -8.312 -11.258 4.152 1.00 80.56 178 GLY A CA 1
ATOM 1501 C C . GLY A 1 178 ? -7.067 -10.392 4.296 1.00 80.56 178 GLY A C 1
ATOM 1502 O O . GLY A 1 178 ? -6.457 -9.989 3.299 1.00 80.56 178 GLY A O 1
ATOM 1503 N N . ARG A 1 179 ? -6.640 -10.162 5.538 1.00 82.38 179 ARG A N 1
ATOM 1504 C CA . ARG A 1 179 ? -5.437 -9.387 5.840 1.00 82.38 179 ARG A CA 1
ATOM 1505 C C . ARG A 1 179 ? -4.161 -10.102 5.408 1.00 82.38 179 ARG A C 1
ATOM 1507 O O . ARG A 1 179 ? -3.297 -9.453 4.820 1.00 82.38 179 ARG A O 1
ATOM 1514 N N . LEU A 1 180 ? -4.093 -11.428 5.552 1.00 87.25 180 LEU A N 1
ATOM 1515 C CA . LEU A 1 180 ? -2.993 -12.241 5.020 1.00 87.25 180 LEU A CA 1
ATOM 1516 C C . LEU A 1 180 ? -2.808 -12.041 3.517 1.00 87.25 180 LEU A C 1
ATOM 1518 O O . LEU A 1 180 ? -1.695 -11.792 3.050 1.00 87.25 180 LEU A O 1
ATOM 1522 N N . LYS A 1 181 ? -3.905 -12.099 2.752 1.00 86.69 181 LYS A N 1
ATOM 1523 C CA . LYS A 1 181 ? -3.868 -11.854 1.305 1.00 86.69 181 LYS A CA 1
ATOM 1524 C C . LYS A 1 181 ? -3.375 -10.443 0.990 1.00 86.69 181 LYS A C 1
ATOM 1526 O O . LYS A 1 181 ? -2.549 -10.292 0.094 1.00 86.69 181 LYS A O 1
ATOM 1531 N N . ARG A 1 182 ? -3.821 -9.420 1.731 1.00 85.38 182 ARG A N 1
ATOM 1532 C CA . ARG A 1 182 ? -3.369 -8.027 1.539 1.00 85.38 182 ARG A CA 1
ATOM 1533 C C . ARG A 1 182 ? -1.879 -7.846 1.854 1.00 85.38 182 ARG A C 1
ATOM 1535 O O . ARG A 1 182 ? -1.167 -7.265 1.037 1.00 85.38 182 ARG A O 1
ATOM 1542 N N . ALA A 1 183 ? -1.399 -8.380 2.978 1.00 89.25 183 ALA A N 1
ATOM 1543 C CA . ALA A 1 183 ? 0.011 -8.321 3.370 1.00 89.25 183 ALA A CA 1
ATOM 1544 C C . ALA A 1 183 ? 0.903 -9.045 2.352 1.00 89.25 183 ALA A C 1
ATOM 1546 O O . ALA A 1 183 ? 1.924 -8.519 1.903 1.00 89.25 183 ALA A O 1
ATOM 1547 N N . LYS A 1 184 ? 0.459 -10.220 1.887 1.00 91.31 184 LYS A N 1
ATOM 1548 C CA . LYS A 1 184 ? 1.149 -10.961 0.831 1.00 91.31 184 LYS A CA 1
ATOM 1549 C C . LYS A 1 184 ? 1.178 -10.189 -0.487 1.00 91.31 184 LYS A C 1
ATOM 1551 O O . LYS A 1 184 ? 2.221 -10.157 -1.134 1.00 91.31 184 LYS A O 1
ATOM 1556 N N . GLY A 1 185 ? 0.069 -9.548 -0.859 1.00 91.12 185 GLY A N 1
ATOM 1557 C CA . GLY A 1 185 ? -0.007 -8.654 -2.015 1.00 91.12 185 GLY A CA 1
ATOM 1558 C C . GLY A 1 185 ? 1.044 -7.550 -1.939 1.00 91.12 185 GLY A C 1
ATOM 1559 O O . GLY A 1 185 ? 1.899 -7.473 -2.818 1.00 91.12 185 GLY A O 1
ATOM 1560 N N . ARG A 1 186 ? 1.072 -6.779 -0.842 1.00 91.00 186 ARG A N 1
ATOM 1561 C CA . ARG A 1 186 ? 2.090 -5.734 -0.617 1.00 91.00 186 ARG A CA 1
ATOM 1562 C C . ARG A 1 186 ? 3.519 -6.262 -0.733 1.00 91.00 186 ARG A C 1
ATOM 1564 O O . ARG A 1 186 ? 4.341 -5.633 -1.388 1.00 91.00 186 ARG A O 1
ATOM 1571 N N . SER A 1 187 ? 3.805 -7.441 -0.180 1.00 93.62 187 SER A N 1
ATOM 1572 C CA . SER A 1 187 ? 5.116 -8.091 -0.328 1.00 93.62 187 SER A CA 1
ATOM 1573 C C . SER A 1 187 ? 5.468 -8.348 -1.804 1.00 93.62 187 SER A C 1
ATOM 1575 O O . SER A 1 187 ? 6.564 -8.007 -2.247 1.00 93.62 187 SER A O 1
ATOM 1577 N N . TYR A 1 188 ? 4.534 -8.873 -2.608 1.00 94.69 188 TYR A N 1
ATOM 1578 C CA . TYR A 1 188 ? 4.735 -9.026 -4.056 1.00 94.69 188 TYR A CA 1
ATOM 1579 C C . TYR A 1 188 ? 4.926 -7.688 -4.774 1.00 94.69 188 TYR A C 1
ATOM 1581 O O . TYR A 1 188 ? 5.788 -7.588 -5.650 1.00 94.69 188 TYR A O 1
ATOM 1589 N N . TYR A 1 189 ? 4.140 -6.675 -4.404 1.00 93.94 189 TYR A N 1
ATOM 1590 C CA . TYR A 1 189 ? 4.253 -5.335 -4.964 1.00 93.94 189 TYR A CA 1
ATOM 1591 C C . TYR A 1 189 ? 5.655 -4.773 -4.713 1.00 93.94 189 TYR A C 1
ATOM 1593 O O . TYR A 1 189 ? 6.358 -4.451 -5.670 1.00 93.94 189 TYR A O 1
ATOM 1601 N N . SER A 1 190 ? 6.112 -4.771 -3.459 1.00 95.00 190 SER A N 1
ATOM 1602 C CA . SER A 1 190 ? 7.450 -4.311 -3.083 1.00 95.00 190 SER A CA 1
ATOM 1603 C C . SER A 1 190 ? 8.547 -5.079 -3.823 1.00 95.00 190 SER A C 1
ATOM 1605 O O . SER A 1 190 ? 9.395 -4.455 -4.454 1.00 95.00 190 SER A O 1
ATOM 1607 N N . LYS A 1 191 ? 8.492 -6.419 -3.868 1.00 96.38 191 LYS A N 1
ATOM 1608 C CA . LYS A 1 191 ? 9.468 -7.248 -4.607 1.00 96.38 191 LYS A CA 1
ATOM 1609 C C . LYS A 1 191 ? 9.562 -6.887 -6.087 1.00 96.38 191 LYS A C 1
ATOM 1611 O O . LYS A 1 191 ? 10.660 -6.742 -6.630 1.00 96.38 191 LYS A O 1
ATOM 1616 N N . GLY A 1 192 ? 8.417 -6.755 -6.753 1.00 96.81 192 GLY A N 1
ATOM 1617 C CA . GLY A 1 192 ? 8.376 -6.409 -8.170 1.00 96.81 192 GLY A CA 1
ATOM 1618 C C . GLY A 1 192 ? 8.891 -4.990 -8.419 1.00 96.81 192 GLY A C 1
ATOM 1619 O O . GLY A 1 192 ? 9.645 -4.759 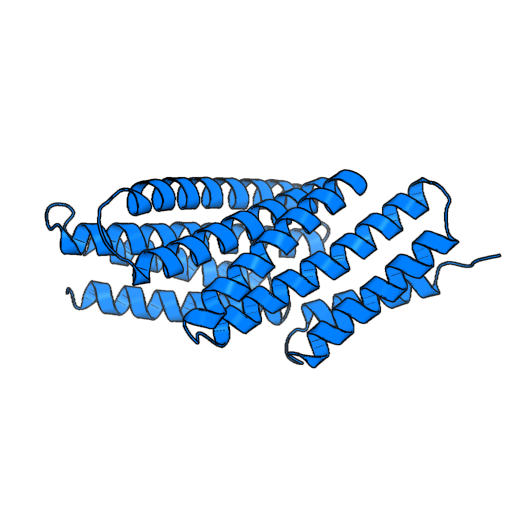-9.367 1.00 96.81 192 GLY A O 1
ATOM 1620 N N . GLN A 1 193 ? 8.553 -4.049 -7.537 1.00 96.12 193 GLN A N 1
ATOM 1621 C CA . GLN A 1 193 ? 8.999 -2.661 -7.629 1.00 96.12 193 GLN A CA 1
ATOM 1622 C C . GLN A 1 193 ? 10.499 -2.500 -7.330 1.00 96.12 193 GLN A C 1
ATOM 1624 O O . GLN A 1 193 ? 11.152 -1.740 -8.037 1.00 96.12 193 GLN A O 1
ATOM 1629 N N . ILE A 1 194 ? 11.086 -3.271 -6.401 1.00 97.44 194 ILE A N 1
ATOM 1630 C CA . ILE A 1 194 ? 12.548 -3.329 -6.188 1.00 97.44 194 ILE A CA 1
ATOM 1631 C C . ILE A 1 194 ? 13.255 -3.677 -7.496 1.00 97.44 194 ILE A C 1
ATOM 1633 O O . ILE A 1 194 ? 14.190 -2.992 -7.907 1.00 97.44 194 ILE A O 1
ATOM 1637 N N . LEU A 1 195 ? 12.799 -4.734 -8.173 1.00 98.00 195 LEU A N 1
ATOM 1638 C CA . LEU A 1 195 ? 13.388 -5.170 -9.437 1.00 98.00 195 LEU A CA 1
ATOM 1639 C C . LEU A 1 195 ? 13.219 -4.108 -10.529 1.00 98.00 195 LEU A C 1
ATOM 1641 O O . LEU A 1 195 ? 14.159 -3.848 -11.272 1.00 98.00 195 LEU A O 1
ATOM 1645 N N . ARG A 1 196 ? 12.069 -3.431 -10.604 1.00 97.44 196 ARG A N 1
ATOM 1646 C CA . ARG A 1 196 ? 11.885 -2.314 -11.547 1.00 97.44 196 ARG A CA 1
ATOM 1647 C C . ARG A 1 196 ? 12.793 -1.123 -11.246 1.00 97.44 196 ARG A C 1
ATOM 1649 O O . ARG A 1 196 ? 13.330 -0.550 -12.189 1.00 97.44 196 ARG A O 1
ATOM 1656 N N . SER A 1 197 ? 12.980 -0.766 -9.979 1.00 97.00 197 SER A N 1
ATOM 1657 C CA . SER A 1 197 ? 13.906 0.296 -9.573 1.00 97.00 197 SER A CA 1
ATOM 1658 C C . SER A 1 197 ? 15.346 -0.067 -9.937 1.00 97.00 197 SER A C 1
ATOM 1660 O O . SER A 1 197 ? 16.020 0.722 -10.589 1.00 97.00 197 SER A O 1
ATOM 1662 N N . LYS A 1 198 ? 15.782 -1.298 -9.643 1.00 97.31 198 LYS A N 1
ATOM 1663 C CA . LYS A 1 198 ? 17.097 -1.812 -10.063 1.00 97.31 198 LYS A CA 1
ATOM 1664 C C . LYS A 1 198 ? 17.264 -1.847 -11.579 1.00 97.31 198 LYS A C 1
ATOM 1666 O O . LYS A 1 198 ? 18.358 -1.615 -12.081 1.00 97.31 198 LYS A O 1
ATOM 1671 N N . ALA A 1 199 ? 16.195 -2.140 -12.322 1.00 97.19 199 ALA A N 1
ATOM 1672 C CA . ALA A 1 199 ? 16.238 -2.101 -13.776 1.00 97.19 199 ALA A CA 1
ATOM 1673 C C . ALA A 1 199 ? 16.518 -0.684 -14.290 1.00 97.19 199 ALA A C 1
ATOM 1675 O O . ALA A 1 199 ? 17.355 -0.513 -15.170 1.00 97.19 199 ALA A O 1
ATOM 1676 N N . LEU A 1 200 ? 15.847 0.321 -13.723 1.00 96.38 200 LEU A N 1
ATOM 1677 C CA . LEU A 1 200 ? 16.034 1.727 -14.084 1.00 96.38 200 LEU A CA 1
ATOM 1678 C C . LEU A 1 200 ? 17.401 2.269 -13.653 1.00 96.38 200 LEU A C 1
ATOM 1680 O O . LEU A 1 200 ? 18.043 2.962 -14.433 1.00 96.38 200 LEU A O 1
ATOM 1684 N N . GLU A 1 201 ? 17.876 1.903 -12.463 1.00 96.44 201 GLU A N 1
ATOM 1685 C CA . GLU A 1 201 ? 19.242 2.198 -12.011 1.00 96.44 201 GLU A CA 1
ATOM 1686 C C . GLU A 1 201 ? 20.276 1.611 -12.983 1.00 96.44 201 GLU A C 1
ATOM 1688 O O . GLU A 1 201 ? 21.125 2.331 -13.499 1.00 96.44 201 GLU A O 1
ATOM 1693 N N . ALA A 1 202 ? 20.136 0.333 -13.349 1.00 96.19 202 ALA A N 1
ATOM 1694 C CA . ALA A 1 202 ? 21.015 -0.298 -14.328 1.00 96.19 202 ALA A CA 1
ATOM 1695 C C . ALA A 1 202 ? 20.959 0.391 -15.704 1.00 96.19 202 ALA A C 1
ATOM 1697 O O . ALA A 1 202 ? 21.968 0.431 -16.404 1.00 96.19 202 ALA A O 1
ATOM 1698 N N . MET A 1 203 ? 19.811 0.953 -16.107 1.00 94.75 203 MET A N 1
ATOM 1699 C CA . MET A 1 203 ? 19.724 1.769 -17.324 1.00 94.75 203 MET A CA 1
ATOM 1700 C C . MET A 1 203 ? 20.510 3.077 -17.198 1.00 94.75 203 MET A C 1
ATOM 1702 O O . MET A 1 203 ? 21.207 3.431 -18.146 1.00 94.75 203 MET A O 1
ATOM 1706 N N . GLN A 1 204 ? 20.429 3.767 -16.055 1.00 94.56 204 GLN A N 1
ATOM 1707 C CA . GLN A 1 204 ? 21.222 4.977 -15.788 1.00 94.56 204 GLN A CA 1
ATOM 1708 C C . GLN A 1 204 ? 22.730 4.681 -15.818 1.00 94.56 204 GLN A C 1
ATOM 1710 O O . GLN A 1 204 ? 23.509 5.495 -16.302 1.00 94.56 204 GLN A O 1
ATOM 1715 N N . GLU A 1 205 ? 23.131 3.492 -15.372 1.00 94.81 205 GLU A N 1
ATOM 1716 C CA . GLU A 1 205 ? 24.519 3.011 -15.389 1.00 94.81 205 GLU A CA 1
ATOM 1717 C C . GLU A 1 205 ? 24.963 2.446 -16.758 1.00 94.81 205 GLU A C 1
ATOM 1719 O O . GLU A 1 205 ? 26.096 1.992 -16.909 1.00 94.81 205 GLU A O 1
ATOM 1724 N N . GLY A 1 206 ? 24.085 2.424 -17.768 1.00 94.62 206 GLY A N 1
ATOM 1725 C CA . GLY A 1 206 ? 24.375 1.863 -19.096 1.00 94.62 206 GLY A CA 1
ATOM 1726 C C . GLY A 1 206 ? 24.398 0.328 -19.161 1.00 94.62 206 GLY A C 1
ATOM 1727 O O . GLY A 1 206 ? 24.691 -0.252 -20.209 1.00 94.62 206 GLY A O 1
ATOM 1728 N N . ASN A 1 207 ? 24.041 -0.366 -18.079 1.00 95.81 207 ASN A N 1
ATOM 1729 C CA . ASN A 1 207 ? 23.988 -1.823 -18.001 1.00 95.81 207 ASN A CA 1
ATOM 1730 C C . ASN A 1 207 ? 22.643 -2.377 -18.513 1.00 95.81 207 ASN A C 1
ATOM 1732 O O . ASN A 1 207 ? 21.794 -2.869 -17.763 1.00 95.81 207 ASN A O 1
ATOM 1736 N N . ILE A 1 208 ? 22.458 -2.327 -19.836 1.00 95.62 208 ILE A N 1
ATOM 1737 C CA . ILE A 1 208 ? 21.211 -2.729 -20.514 1.00 95.62 208 ILE A CA 1
ATOM 1738 C C . ILE A 1 208 ? 20.854 -4.205 -20.284 1.00 95.62 208 ILE A C 1
ATOM 1740 O O . ILE A 1 208 ? 19.675 -4.549 -20.168 1.00 95.62 208 ILE A O 1
ATOM 1744 N N . LYS A 1 209 ? 21.857 -5.088 -20.185 1.00 95.94 209 LYS A N 1
ATOM 1745 C CA . LYS A 1 209 ? 21.638 -6.515 -19.908 1.00 95.94 209 LYS A CA 1
ATOM 1746 C C . LYS A 1 209 ? 20.995 -6.709 -18.535 1.00 95.94 209 LYS A C 1
ATOM 1748 O O . LYS A 1 209 ? 19.949 -7.348 -18.438 1.00 95.94 209 LYS A O 1
ATOM 1753 N N . ASN A 1 210 ? 21.573 -6.105 -17.498 1.00 95.88 210 ASN A N 1
ATOM 1754 C CA . ASN A 1 210 ? 21.033 -6.189 -16.144 1.00 95.88 210 ASN A CA 1
ATOM 1755 C C . ASN A 1 210 ? 19.655 -5.510 -16.042 1.00 95.88 210 ASN A C 1
ATOM 1757 O O . ASN A 1 210 ? 18.745 -6.041 -15.407 1.00 95.88 210 ASN A O 1
ATOM 1761 N N . ALA A 1 211 ? 19.451 -4.384 -16.732 1.00 96.94 211 ALA A N 1
ATOM 1762 C CA . ALA A 1 211 ? 18.142 -3.737 -16.809 1.00 96.94 211 ALA A CA 1
ATOM 1763 C C . ALA A 1 211 ? 17.057 -4.672 -17.369 1.00 96.94 211 ALA A C 1
ATOM 1765 O O . ALA A 1 211 ? 15.986 -4.832 -16.776 1.00 96.94 211 ALA A O 1
ATOM 1766 N N . LYS A 1 212 ? 17.355 -5.351 -18.482 1.00 97.69 212 LYS A N 1
ATOM 1767 C CA . LYS A 1 212 ? 16.460 -6.330 -19.107 1.00 97.69 212 LYS A CA 1
ATOM 1768 C C . LYS A 1 212 ? 16.123 -7.480 -18.169 1.00 97.69 212 LYS A C 1
ATOM 1770 O O . LYS A 1 212 ? 14.947 -7.795 -17.993 1.00 97.69 212 LYS A O 1
ATOM 1775 N N . GLU A 1 213 ? 17.136 -8.090 -17.562 1.00 97.56 213 GLU A N 1
ATOM 1776 C CA . GLU A 1 213 ? 16.940 -9.203 -16.632 1.00 97.56 213 GLU A CA 1
ATOM 1777 C C . GLU A 1 213 ? 16.044 -8.805 -15.455 1.00 97.56 213 GLU A C 1
ATOM 1779 O O . GLU A 1 213 ? 15.111 -9.534 -15.115 1.00 97.56 213 GLU A O 1
ATOM 1784 N N . ASN A 1 214 ? 16.273 -7.627 -14.870 1.00 97.94 214 ASN A N 1
ATOM 1785 C CA . ASN A 1 214 ? 15.477 -7.136 -13.751 1.00 97.94 214 ASN A CA 1
ATOM 1786 C C . ASN A 1 214 ? 14.018 -6.851 -14.144 1.00 97.94 214 ASN A C 1
ATOM 1788 O O . ASN A 1 214 ? 13.114 -7.251 -13.412 1.00 97.94 214 ASN A O 1
ATOM 1792 N N . TYR A 1 215 ? 13.748 -6.252 -15.310 1.00 98.31 215 TYR A N 1
ATOM 1793 C CA . TYR A 1 215 ? 12.370 -6.057 -15.784 1.00 98.31 215 TYR A CA 1
ATOM 1794 C C . TYR A 1 215 ? 11.619 -7.372 -16.020 1.00 98.31 215 TYR A C 1
ATOM 1796 O O . TYR A 1 215 ? 10.441 -7.488 -15.672 1.00 98.31 215 TYR A O 1
ATOM 1804 N N . LEU A 1 216 ? 12.286 -8.376 -16.593 1.00 98.00 216 LEU A N 1
ATOM 1805 C CA . LEU A 1 216 ? 11.671 -9.682 -16.831 1.00 98.00 216 LEU A CA 1
ATOM 1806 C C . LEU A 1 216 ? 11.408 -10.426 -15.516 1.00 98.00 216 LEU A C 1
ATOM 1808 O O . LEU A 1 216 ? 10.317 -10.968 -15.337 1.00 98.00 216 LEU A O 1
ATOM 1812 N N . LYS A 1 217 ? 12.346 -10.380 -14.560 1.00 98.25 217 LYS A N 1
ATOM 1813 C CA . LYS A 1 217 ? 12.131 -10.910 -13.203 1.00 98.25 217 LYS A CA 1
ATOM 1814 C C . LYS A 1 217 ? 10.985 -10.181 -12.495 1.00 98.25 217 LYS A C 1
ATOM 1816 O O . LYS A 1 217 ? 10.141 -10.829 -11.887 1.00 98.25 217 LYS A O 1
ATOM 1821 N N . ALA A 1 218 ? 10.897 -8.854 -12.622 1.00 97.88 218 ALA A N 1
ATOM 1822 C CA . ALA A 1 218 ? 9.786 -8.084 -12.064 1.00 97.88 218 ALA A CA 1
ATOM 1823 C C . ALA A 1 218 ? 8.438 -8.552 -12.631 1.00 97.88 218 ALA A C 1
ATOM 1825 O O . ALA A 1 218 ? 7.497 -8.775 -11.873 1.00 97.88 218 ALA A O 1
ATOM 1826 N N . SER A 1 219 ? 8.361 -8.776 -13.950 1.00 97.94 219 SER A N 1
ATOM 1827 C CA . SER A 1 219 ? 7.166 -9.341 -14.590 1.00 97.94 219 SER A CA 1
ATOM 1828 C C . SER A 1 219 ? 6.759 -10.672 -13.967 1.00 97.94 219 SER A C 1
ATOM 1830 O O . SER A 1 219 ? 5.593 -10.850 -13.635 1.00 97.94 219 SER A O 1
ATOM 1832 N N . GLN A 1 220 ? 7.710 -11.589 -13.767 1.00 97.81 220 GLN A N 1
ATOM 1833 C CA . GLN A 1 220 ? 7.437 -12.903 -13.175 1.00 97.81 220 GLN A CA 1
ATOM 1834 C C . GLN A 1 220 ? 6.902 -12.792 -11.741 1.00 97.81 220 GLN A C 1
ATOM 1836 O O . GLN A 1 220 ? 5.983 -13.519 -11.366 1.00 97.81 220 GLN A O 1
ATOM 1841 N N . ILE A 1 221 ? 7.442 -11.862 -10.947 1.00 97.38 221 ILE A N 1
ATOM 1842 C CA . ILE A 1 221 ? 6.964 -11.592 -9.585 1.00 97.38 221 ILE A CA 1
ATOM 1843 C C . ILE A 1 221 ? 5.512 -11.097 -9.602 1.00 97.38 221 ILE A C 1
ATOM 1845 O O . ILE A 1 221 ? 4.684 -11.610 -8.847 1.00 97.38 221 ILE A O 1
ATOM 1849 N N . PHE A 1 222 ? 5.174 -10.153 -10.481 1.00 97.19 222 PHE A N 1
ATOM 1850 C CA . PHE A 1 222 ? 3.800 -9.664 -10.602 1.00 97.19 222 PHE A CA 1
ATOM 1851 C C . PHE A 1 222 ? 2.843 -10.732 -11.158 1.00 97.19 222 PHE A C 1
ATOM 1853 O O . PHE A 1 222 ? 1.724 -10.864 -10.669 1.00 97.19 222 PHE A O 1
ATOM 1860 N N . GLU A 1 223 ? 3.279 -11.560 -12.112 1.00 96.06 223 GLU A N 1
ATOM 1861 C CA . GLU A 1 223 ? 2.502 -12.709 -12.603 1.00 96.06 223 GLU A CA 1
ATOM 1862 C C . GLU A 1 223 ? 2.218 -13.724 -11.485 1.00 96.06 223 GLU A C 1
ATOM 1864 O O . GLU A 1 223 ? 1.113 -14.262 -11.402 1.00 96.06 223 GLU A O 1
ATOM 1869 N N . ALA A 1 224 ? 3.182 -13.968 -10.590 1.00 94.81 224 ALA A N 1
ATOM 1870 C CA . ALA A 1 224 ? 2.974 -14.818 -9.420 1.00 94.81 224 ALA A CA 1
ATOM 1871 C C . ALA A 1 224 ? 1.916 -14.236 -8.463 1.00 94.81 224 ALA A C 1
ATOM 1873 O O . ALA A 1 224 ? 1.097 -14.987 -7.935 1.00 94.81 224 ALA A O 1
ATOM 1874 N N . ALA A 1 225 ? 1.876 -12.911 -8.294 1.00 93.06 225 ALA A N 1
ATOM 1875 C CA . ALA A 1 225 ? 0.837 -12.244 -7.509 1.00 93.06 225 ALA A CA 1
ATOM 1876 C C . ALA A 1 225 ? -0.559 -12.400 -8.138 1.00 93.06 225 ALA A C 1
ATOM 1878 O O . ALA A 1 225 ? -1.523 -12.701 -7.437 1.00 93.06 225 ALA A O 1
ATOM 1879 N N . VAL A 1 226 ? -0.671 -12.280 -9.466 1.00 92.75 226 VAL A N 1
ATOM 1880 C CA . VAL A 1 226 ? -1.938 -12.500 -10.190 1.00 92.75 226 VAL A CA 1
ATOM 1881 C C . VAL A 1 226 ? -2.424 -13.944 -10.046 1.00 92.75 226 VAL A C 1
ATOM 1883 O O . VAL A 1 226 ? -3.622 -14.177 -9.914 1.00 92.75 226 VAL A O 1
ATOM 1886 N N . LYS A 1 227 ? -1.518 -14.931 -10.017 1.00 90.81 227 LYS A N 1
ATOM 1887 C CA . LYS A 1 227 ? -1.892 -16.333 -9.753 1.00 90.81 227 LYS A CA 1
ATOM 1888 C C . LYS A 1 227 ? -2.463 -16.527 -8.347 1.00 90.81 227 LYS A C 1
ATOM 1890 O O . LYS A 1 227 ? -3.358 -17.347 -8.174 1.00 90.81 227 LYS A O 1
ATOM 1895 N N . LEU A 1 228 ? -1.965 -15.778 -7.359 1.00 87.38 228 LEU A N 1
ATOM 1896 C CA . LEU A 1 228 ? -2.489 -15.813 -5.991 1.00 87.38 228 LEU A CA 1
ATOM 1897 C C . LEU A 1 228 ? -3.903 -15.223 -5.912 1.00 87.38 228 LEU A C 1
ATOM 1899 O O . LEU A 1 228 ? -4.747 -15.737 -5.177 1.00 87.38 228 LEU A O 1
ATOM 1903 N N . ASN A 1 229 ? -4.167 -14.151 -6.660 1.00 86.50 229 ASN A N 1
ATOM 1904 C CA . ASN A 1 229 ? -5.500 -13.577 -6.776 1.00 86.50 229 ASN A CA 1
ATOM 1905 C C . ASN A 1 229 ? -5.733 -12.964 -8.170 1.00 86.50 229 ASN A C 1
ATOM 1907 O O . ASN A 1 229 ? -5.290 -11.842 -8.429 1.00 86.50 229 ASN A O 1
ATOM 1911 N N . PRO A 1 230 ? -6.502 -13.636 -9.046 1.00 87.06 230 PRO A N 1
ATOM 1912 C CA . PRO A 1 230 ? -6.754 -13.156 -10.405 1.00 87.06 230 PRO A CA 1
ATOM 1913 C C . PRO A 1 230 ? -7.479 -11.807 -10.496 1.00 87.06 230 PRO A C 1
ATOM 1915 O O . PRO A 1 230 ? -7.452 -11.175 -11.549 1.00 87.06 230 PRO A O 1
ATOM 1918 N N . LYS A 1 231 ? -8.124 -11.343 -9.413 1.00 86.94 231 LYS A N 1
ATOM 1919 C CA . LYS A 1 231 ? -8.809 -10.038 -9.372 1.00 86.94 231 LYS A CA 1
ATOM 1920 C C . LYS A 1 231 ? -7.853 -8.851 -9.223 1.00 86.94 231 LYS A C 1
ATOM 1922 O O . LYS A 1 231 ? -8.279 -7.710 -9.363 1.00 86.94 231 LYS A O 1
ATOM 1927 N N . TRP A 1 232 ? -6.575 -9.100 -8.940 1.00 89.06 232 TRP A N 1
ATOM 1928 C CA . TRP A 1 232 ? -5.549 -8.074 -8.768 1.00 89.06 232 TRP A CA 1
ATOM 1929 C C . TRP A 1 232 ? -5.089 -7.500 -10.110 1.00 89.06 232 TRP A C 1
ATOM 1931 O O . TRP A 1 232 ? -4.014 -7.819 -10.629 1.00 89.06 232 TRP A O 1
ATOM 1941 N N . LYS A 1 233 ? -5.931 -6.637 -10.683 1.00 90.00 233 LYS A N 1
ATOM 1942 C CA . LYS A 1 233 ? -5.715 -6.038 -12.000 1.00 90.00 233 LYS A CA 1
ATOM 1943 C C . LYS A 1 233 ? -4.448 -5.187 -12.042 1.00 90.00 233 LYS A C 1
ATOM 1945 O O . LYS A 1 233 ? -3.696 -5.295 -13.007 1.00 90.00 233 LYS A O 1
ATOM 1950 N N . GLU A 1 234 ? -4.157 -4.447 -10.973 1.00 89.12 234 GLU A N 1
ATOM 1951 C CA . GLU A 1 234 ? -2.930 -3.648 -10.860 1.00 89.12 234 GLU A CA 1
ATOM 1952 C C . GLU A 1 234 ? -1.671 -4.492 -11.136 1.00 89.12 234 GLU A C 1
ATOM 1954 O O . GLU A 1 234 ? -0.813 -4.113 -11.932 1.00 89.12 234 GLU A O 1
ATOM 1959 N N . TYR A 1 235 ? -1.588 -5.691 -10.554 1.00 93.12 235 TYR A N 1
ATOM 1960 C CA . TYR A 1 235 ? -0.447 -6.591 -10.731 1.00 93.12 235 TYR A CA 1
ATOM 1961 C C . TYR A 1 235 ? -0.390 -7.147 -12.156 1.00 93.12 235 TYR A C 1
ATOM 1963 O O . TYR A 1 235 ? 0.696 -7.303 -12.712 1.00 93.12 235 TYR A O 1
ATOM 1971 N N . SER A 1 236 ? -1.542 -7.392 -12.789 1.00 93.56 236 SER A N 1
ATOM 1972 C CA . SER A 1 236 ? -1.599 -7.769 -14.208 1.00 93.56 236 SER A CA 1
ATOM 1973 C C . SER A 1 236 ? -1.018 -6.673 -15.102 1.00 93.56 236 SER A C 1
ATOM 1975 O O . SER A 1 236 ? -0.224 -6.954 -16.005 1.00 93.56 236 SER A O 1
ATOM 1977 N N . ASP A 1 237 ? -1.363 -5.416 -14.832 1.00 93.31 237 ASP A N 1
ATOM 1978 C CA . ASP A 1 237 ? -0.899 -4.277 -15.619 1.00 93.31 237 ASP A CA 1
ATOM 1979 C C . ASP A 1 237 ? 0.595 -4.003 -15.377 1.00 93.31 237 ASP A C 1
ATOM 1981 O O . ASP A 1 237 ? 1.356 -3.797 -16.330 1.00 93.31 237 ASP A O 1
ATOM 1985 N N . LEU A 1 238 ? 1.057 -4.120 -14.128 1.00 94.31 238 LEU A N 1
ATOM 1986 C CA . LEU A 1 238 ? 2.475 -4.044 -13.761 1.00 94.31 238 LEU A CA 1
ATOM 1987 C C . LEU A 1 238 ? 3.309 -5.163 -14.399 1.00 94.31 238 LEU A C 1
ATOM 1989 O O . LEU A 1 238 ? 4.409 -4.891 -14.898 1.00 94.31 238 LEU A O 1
ATOM 1993 N N . ALA A 1 239 ? 2.792 -6.395 -14.440 1.00 96.44 239 ALA A N 1
ATOM 1994 C CA . ALA A 1 239 ? 3.429 -7.518 -15.122 1.00 96.44 239 ALA A CA 1
ATOM 1995 C C . ALA A 1 239 ? 3.617 -7.217 -16.613 1.00 96.44 239 ALA A C 1
ATOM 1997 O O . ALA A 1 239 ? 4.744 -7.204 -17.114 1.00 96.44 239 ALA A O 1
ATOM 1998 N N . LYS A 1 240 ? 2.526 -6.876 -17.314 1.00 96.44 240 LYS A N 1
ATOM 1999 C CA . LYS A 1 240 ? 2.550 -6.549 -18.750 1.00 96.44 240 LYS A CA 1
ATOM 2000 C C . LYS A 1 240 ? 3.512 -5.404 -19.053 1.00 96.44 240 LYS A C 1
ATOM 2002 O O . LYS A 1 240 ? 4.305 -5.502 -19.992 1.00 96.44 240 LYS A O 1
ATOM 2007 N N . LYS A 1 241 ? 3.474 -4.334 -18.251 1.00 95.06 241 LYS A N 1
ATOM 2008 C CA . LYS A 1 241 ? 4.363 -3.176 -18.404 1.00 95.06 241 LYS A CA 1
ATOM 2009 C C . LYS A 1 241 ? 5.824 -3.584 -18.233 1.00 95.06 241 LYS A C 1
ATOM 2011 O O . LYS A 1 241 ? 6.642 -3.253 -19.086 1.00 95.06 241 LYS A O 1
ATOM 2016 N N . SER A 1 242 ? 6.146 -4.343 -17.188 1.00 96.06 242 SER A N 1
ATOM 2017 C CA . SER A 1 242 ? 7.516 -4.804 -16.922 1.00 96.06 242 SER A CA 1
ATOM 2018 C C . SER A 1 242 ? 8.034 -5.714 -18.034 1.00 96.06 242 SER A C 1
ATOM 2020 O O . SER A 1 242 ? 9.132 -5.498 -18.544 1.00 96.06 242 SER A O 1
ATOM 2022 N N . LYS A 1 243 ? 7.212 -6.664 -18.496 1.00 97.69 243 LYS A N 1
ATOM 2023 C CA . LYS A 1 243 ? 7.540 -7.542 -19.626 1.00 97.69 243 LYS A CA 1
ATOM 2024 C C . LYS A 1 243 ? 7.830 -6.750 -20.893 1.00 97.69 243 LYS A C 1
ATOM 2026 O O . LYS A 1 243 ? 8.851 -6.977 -21.536 1.00 97.69 243 LYS A O 1
ATOM 2031 N N . LYS A 1 244 ? 6.953 -5.798 -21.232 1.00 97.06 244 LYS A N 1
ATOM 2032 C CA . LYS A 1 244 ? 7.110 -4.933 -22.407 1.00 97.06 244 LYS A CA 1
ATOM 2033 C C . LYS A 1 244 ? 8.423 -4.152 -22.346 1.00 97.06 244 LYS A C 1
ATOM 2035 O O . LYS A 1 244 ? 9.152 -4.140 -23.333 1.00 97.06 244 LYS A O 1
ATOM 2040 N N . MET A 1 245 ? 8.739 -3.550 -21.197 1.00 95.38 245 MET A N 1
ATOM 2041 C CA . MET A 1 245 ? 9.993 -2.813 -21.003 1.00 95.38 245 MET A CA 1
ATOM 2042 C C . MET A 1 245 ? 11.212 -3.724 -21.180 1.00 95.38 245 MET A C 1
ATOM 2044 O O . MET A 1 245 ? 12.110 -3.392 -21.946 1.00 95.38 245 MET A O 1
ATOM 2048 N N . GLY A 1 246 ? 11.223 -4.905 -20.553 1.00 95.12 246 GLY A N 1
ATOM 2049 C CA . GLY A 1 246 ? 12.330 -5.856 -20.683 1.00 95.12 246 GLY A CA 1
ATOM 2050 C C . GLY A 1 246 ? 12.536 -6.362 -22.116 1.00 95.12 246 GLY A C 1
ATOM 2051 O O . GLY A 1 246 ? 13.666 -6.425 -22.592 1.00 95.12 246 GLY A O 1
ATOM 2052 N N . LEU A 1 247 ? 11.457 -6.687 -22.837 1.00 94.69 247 LEU A N 1
ATOM 2053 C CA . LEU A 1 247 ? 11.538 -7.162 -24.225 1.00 94.69 247 LEU A CA 1
ATOM 2054 C C . LEU A 1 247 ? 11.978 -6.072 -25.212 1.00 94.69 247 LEU A C 1
ATOM 2056 O O . LEU A 1 247 ? 12.608 -6.390 -26.218 1.00 94.69 247 LEU A O 1
ATOM 2060 N N . ALA A 1 248 ? 11.679 -4.802 -24.925 1.00 93.75 248 ALA A N 1
ATOM 2061 C CA . ALA A 1 248 ? 12.102 -3.676 -25.754 1.00 93.75 248 ALA A CA 1
ATOM 2062 C C . ALA A 1 248 ? 13.618 -3.411 -25.680 1.00 93.75 248 ALA A C 1
ATOM 2064 O O . ALA A 1 248 ? 14.190 -2.839 -26.610 1.00 93.75 248 ALA A O 1
ATOM 2065 N N . LEU A 1 249 ? 14.284 -3.837 -24.601 1.00 92.06 249 LEU A N 1
ATOM 2066 C CA . LEU A 1 249 ? 15.726 -3.675 -24.436 1.00 92.06 249 LEU A CA 1
ATOM 2067 C C . LEU A 1 249 ? 16.489 -4.672 -25.325 1.00 92.06 249 LEU A C 1
ATOM 2069 O O . LEU A 1 249 ? 16.497 -5.892 -25.103 1.00 92.06 249 LEU A O 1
ATOM 2073 N N . LYS A 1 250 ? 17.164 -4.132 -26.344 1.00 83.81 250 LYS A N 1
ATOM 2074 C CA . LYS A 1 250 ? 18.076 -4.883 -27.210 1.00 83.81 250 LYS A CA 1
ATOM 2075 C C . LYS A 1 250 ? 19.409 -5.067 -26.491 1.00 83.81 250 LYS A C 1
ATOM 2077 O O . LYS A 1 250 ? 20.105 -4.100 -26.199 1.00 83.81 250 LYS A O 1
ATOM 2082 N N . THR A 1 251 ? 19.754 -6.313 -26.207 1.00 73.56 251 THR A N 1
ATOM 2083 C CA . THR A 1 251 ? 21.084 -6.703 -25.731 1.00 73.56 251 THR A CA 1
ATOM 2084 C C . THR A 1 251 ? 21.925 -7.062 -26.951 1.00 73.56 251 THR A C 1
ATOM 2086 O O . THR A 1 251 ? 21.435 -7.811 -27.797 1.00 73.56 251 THR A O 1
ATOM 2089 N N . ARG A 1 252 ? 23.125 -6.480 -27.067 1.00 60.03 252 ARG A N 1
ATOM 2090 C CA . ARG A 1 252 ? 24.129 -6.916 -28.048 1.00 60.03 252 ARG A CA 1
ATOM 2091 C C . ARG A 1 252 ? 24.669 -8.291 -27.680 1.00 60.03 252 ARG A C 1
ATOM 2093 O O . ARG A 1 252 ? 24.683 -8.591 -26.463 1.00 60.03 252 ARG A O 1
#